Protein AF-A0A9D6M170-F1 (afdb_monomer_lite)

Sequence (195 aa):
MRVNVKFFAIFREFTGIKTEWKEIADGTSIEKLWNDYRAAHARLGNLRAAYAINQKLARAETVLREGDEIGFLPPVSGGAANKPQRTQRAQRKKSNAHESARIARIKKRVSVDSRNSRAKEALVTRQPLNLAALIKQVEFPGAGAIVTFSGVVRDHAHGKTVDHLEYEAYPEMAEATMREIIAEIKLRWSDARVV

pLDDT: mean 81.61, std 19.92, range [31.92, 98.62]

Structure (mmCIF, N/CA/C/O backbone):
data_AF-A0A9D6M170-F1
#
_entry.id   AF-A0A9D6M170-F1
#
loop_
_atom_site.group_PDB
_atom_site.id
_atom_site.type_symbol
_atom_site.label_atom_id
_atom_site.label_alt_id
_atom_site.label_comp_id
_atom_site.label_asym_id
_atom_site.label_entity_id
_atom_site.label_seq_id
_atom_site.pdbx_PDB_ins_code
_atom_site.Cartn_x
_atom_site.Cartn_y
_atom_site.Cartn_z
_atom_site.occupancy
_atom_site.B_iso_or_equiv
_atom_site.auth_seq_id
_atom_site.auth_comp_id
_atom_site.auth_asym_id
_atom_site.auth_atom_id
_atom_site.pdbx_PDB_model_num
ATOM 1 N N . MET A 1 1 ? -20.357 -5.741 13.131 1.00 97.12 1 MET A N 1
ATOM 2 C CA . MET A 1 1 ? -19.576 -6.583 12.202 1.00 97.12 1 MET A CA 1
ATOM 3 C C . MET A 1 1 ? -18.095 -6.595 12.565 1.00 97.12 1 MET A C 1
ATOM 5 O O . MET A 1 1 ? -17.621 -5.639 13.178 1.00 97.12 1 MET A O 1
ATOM 9 N N . ARG A 1 2 ? -17.351 -7.619 12.140 1.00 98.06 2 ARG A N 1
ATOM 10 C CA . ARG A 1 2 ? -15.912 -7.767 12.384 1.00 98.06 2 ARG A CA 1
ATOM 11 C C . ARG A 1 2 ? -15.099 -7.587 11.102 1.00 98.06 2 ARG A C 1
ATOM 13 O O . ARG A 1 2 ? -15.473 -8.081 10.045 1.00 98.06 2 ARG A O 1
ATOM 20 N N . VAL A 1 3 ? -13.963 -6.897 11.190 1.00 98.62 3 VAL A N 1
ATOM 21 C CA . VAL A 1 3 ? -13.041 -6.651 10.059 1.00 98.62 3 VAL A CA 1
ATOM 22 C C . VAL A 1 3 ? -11.595 -6.942 10.452 1.00 98.62 3 VAL A C 1
ATOM 24 O O . VAL A 1 3 ? -11.260 -6.869 11.633 1.00 98.62 3 VAL A O 1
ATOM 27 N N . ASN A 1 4 ? -10.728 -7.256 9.489 1.00 98.50 4 ASN A N 1
ATOM 28 C CA . ASN A 1 4 ? -9.301 -7.494 9.728 1.00 98.50 4 ASN A CA 1
ATOM 29 C C . ASN A 1 4 ? -8.481 -6.262 9.337 1.00 98.50 4 ASN A C 1
ATOM 31 O O . ASN A 1 4 ? -8.342 -5.964 8.156 1.00 98.50 4 ASN A O 1
ATOM 35 N N . VAL A 1 5 ? -7.924 -5.548 10.307 1.00 98.38 5 VAL A N 1
ATOM 36 C CA . VAL A 1 5 ? -7.180 -4.303 10.104 1.00 98.38 5 VAL A CA 1
ATOM 37 C C . VAL A 1 5 ? -5.683 -4.574 10.087 1.00 98.38 5 VAL A C 1
ATOM 39 O O . VAL A 1 5 ? -5.163 -5.210 10.997 1.00 98.38 5 VAL A O 1
ATOM 42 N N . LYS A 1 6 ? -4.980 -4.048 9.082 1.00 97.62 6 LYS A N 1
ATOM 43 C CA . LYS A 1 6 ? -3.525 -4.122 8.910 1.00 97.62 6 LYS A CA 1
ATOM 44 C C . LYS A 1 6 ? -2.912 -2.724 8.878 1.00 97.62 6 LYS A C 1
ATOM 46 O O . LYS A 1 6 ? -3.357 -1.861 8.113 1.00 97.62 6 LYS A O 1
ATOM 51 N N . PHE A 1 7 ? -1.856 -2.523 9.663 1.00 96.25 7 PHE A N 1
ATOM 52 C CA . PHE A 1 7 ? -1.055 -1.296 9.648 1.00 96.25 7 PHE A CA 1
ATOM 53 C C . PHE A 1 7 ? 0.344 -1.566 9.103 1.00 96.25 7 PHE A C 1
ATOM 55 O O . PHE A 1 7 ? 0.911 -2.640 9.302 1.00 96.25 7 PHE A O 1
ATOM 62 N N . PHE A 1 8 ? 0.905 -0.549 8.451 1.00 92.94 8 PHE A N 1
ATOM 63 C CA . PHE A 1 8 ? 2.191 -0.624 7.767 1.00 92.94 8 PHE A CA 1
ATOM 64 C C . PHE A 1 8 ? 3.110 0.529 8.187 1.00 92.94 8 PHE A C 1
ATOM 66 O O . PHE A 1 8 ? 2.641 1.633 8.489 1.00 92.94 8 PHE A O 1
ATOM 73 N N . ALA A 1 9 ? 4.418 0.273 8.171 1.00 90.31 9 ALA A N 1
ATOM 74 C CA . ALA A 1 9 ? 5.502 1.205 8.477 1.00 90.31 9 ALA A CA 1
ATOM 75 C C . ALA A 1 9 ? 5.209 2.055 9.730 1.00 90.31 9 ALA A C 1
ATOM 77 O O . ALA A 1 9 ? 4.869 1.510 10.782 1.00 90.31 9 ALA A O 1
ATOM 78 N N . ILE A 1 10 ? 5.276 3.386 9.614 1.00 89.81 10 ILE A N 1
ATOM 79 C CA . ILE A 1 10 ? 5.090 4.320 10.736 1.00 89.81 10 ILE A CA 1
ATOM 80 C C . ILE A 1 10 ? 3.759 4.106 11.480 1.00 89.81 10 ILE A C 1
ATOM 82 O O . ILE A 1 10 ? 3.684 4.311 12.688 1.00 89.81 10 ILE A O 1
ATOM 86 N N . PHE A 1 11 ? 2.698 3.650 10.802 1.00 94.25 11 PHE A N 1
ATOM 87 C CA . PHE A 1 11 ? 1.428 3.385 11.478 1.00 94.25 11 PHE A CA 1
ATOM 88 C C . PHE A 1 11 ? 1.522 2.177 12.397 1.00 94.25 11 PHE A C 1
ATOM 90 O O . PHE A 1 11 ? 1.038 2.256 13.518 1.00 94.25 11 PHE A O 1
ATOM 97 N N . ARG A 1 12 ? 2.205 1.109 11.974 1.00 94.56 12 ARG A N 1
ATOM 98 C CA . ARG A 1 12 ? 2.461 -0.069 12.811 1.00 94.56 12 ARG A CA 1
ATOM 99 C C . ARG A 1 12 ? 3.314 0.285 14.027 1.00 94.56 12 ARG A C 1
ATOM 101 O O . ARG A 1 12 ? 3.038 -0.187 15.121 1.00 94.56 12 ARG A O 1
ATOM 108 N N . GLU A 1 13 ? 4.321 1.141 13.862 1.00 91.62 13 GLU A N 1
ATOM 109 C CA . GLU A 1 13 ? 5.147 1.620 14.982 1.00 91.62 13 GLU A CA 1
ATOM 110 C C . GLU A 1 13 ? 4.356 2.469 15.984 1.00 91.62 13 GLU A C 1
ATOM 112 O O . GLU A 1 13 ? 4.639 2.461 17.186 1.00 91.62 13 GLU A O 1
ATOM 117 N N . PHE A 1 14 ? 3.390 3.246 15.494 1.00 94.88 14 PHE A N 1
ATOM 118 C CA . PHE A 1 14 ? 2.612 4.168 16.318 1.00 94.88 14 PHE A CA 1
ATOM 119 C C . PHE A 1 14 ? 1.440 3.483 17.016 1.00 94.88 14 PHE A C 1
ATOM 121 O O . PHE A 1 14 ? 1.103 3.875 18.133 1.00 94.88 14 PHE A O 1
ATOM 128 N N . THR A 1 15 ? 0.851 2.463 16.392 1.00 96.19 15 THR A N 1
ATOM 129 C CA . THR A 1 15 ? -0.231 1.660 16.975 1.00 96.19 15 THR A CA 1
ATOM 130 C C . THR A 1 15 ? 0.288 0.472 17.782 1.00 96.19 15 THR A C 1
ATOM 132 O O . THR A 1 15 ? -0.399 0.013 18.688 1.00 96.19 15 THR A O 1
ATOM 135 N N . GLY A 1 16 ? 1.484 -0.038 17.464 1.00 96.12 16 GLY A N 1
ATOM 136 C CA . GLY A 1 16 ? 1.999 -1.313 17.974 1.00 96.12 16 GLY A CA 1
ATOM 137 C C . GLY A 1 16 ? 1.316 -2.538 17.353 1.00 96.12 16 GLY A C 1
ATOM 138 O O . GLY A 1 16 ? 1.577 -3.667 17.764 1.00 96.12 16 GLY A O 1
ATOM 139 N N . ILE A 1 17 ? 0.436 -2.337 16.369 1.00 96.50 17 ILE A N 1
ATOM 140 C CA . ILE A 1 17 ? -0.439 -3.371 15.817 1.00 96.50 17 ILE A CA 1
ATOM 141 C C . ILE A 1 17 ? -0.017 -3.641 14.382 1.00 96.50 17 ILE A C 1
ATOM 143 O O . ILE A 1 17 ? -0.053 -2.750 13.541 1.00 96.50 17 ILE A O 1
ATOM 147 N N . LYS A 1 18 ? 0.355 -4.885 14.078 1.00 94.88 18 LYS A N 1
ATOM 148 C CA . LYS A 1 18 ? 0.584 -5.318 12.692 1.00 94.88 18 LYS A CA 1
ATOM 149 C C . LYS A 1 18 ? -0.727 -5.684 12.003 1.00 94.88 18 LYS A C 1
ATOM 151 O O . LYS A 1 18 ? -0.993 -5.242 10.890 1.00 94.88 18 LYS A O 1
ATOM 156 N N . THR A 1 19 ? -1.519 -6.519 12.667 1.00 97.06 19 THR A N 1
ATOM 157 C CA . THR A 1 19 ? -2.828 -6.973 12.202 1.00 97.06 19 THR A CA 1
ATOM 158 C C . THR A 1 19 ? -3.720 -7.209 13.414 1.00 97.06 19 THR A C 1
ATOM 160 O O . THR A 1 19 ? -3.228 -7.681 14.439 1.00 97.06 19 THR A O 1
ATOM 163 N N . GLU A 1 20 ? -5.009 -6.922 13.305 1.00 98.00 20 GLU A N 1
ATOM 164 C CA . GLU A 1 20 ? -5.992 -7.284 14.324 1.00 98.00 20 GLU A CA 1
ATOM 165 C C . GLU A 1 20 ? -7.377 -7.489 13.718 1.00 98.00 20 GLU A C 1
ATOM 167 O O . GLU A 1 20 ? -7.717 -6.899 12.698 1.00 98.00 20 GLU A O 1
ATOM 172 N N . TRP A 1 21 ? -8.206 -8.278 14.392 1.00 98.38 21 TRP A N 1
ATOM 173 C CA . TRP A 1 21 ? -9.624 -8.352 14.076 1.00 98.38 21 TRP A CA 1
ATOM 174 C C . TRP A 1 21 ? -10.418 -7.419 14.988 1.00 98.38 21 TRP A C 1
ATOM 176 O O . TRP A 1 21 ? -10.449 -7.634 16.202 1.00 98.38 21 TRP A O 1
ATOM 186 N N . LYS A 1 22 ? -11.093 -6.429 14.404 1.00 98.00 22 LYS A N 1
ATOM 187 C CA . LYS A 1 22 ? -11.792 -5.357 15.114 1.00 98.00 22 LYS A CA 1
ATOM 188 C C . LYS A 1 22 ? -13.304 -5.462 14.942 1.00 98.00 22 LYS A C 1
ATOM 190 O O . LYS A 1 22 ? -13.794 -5.551 13.820 1.00 98.00 22 LYS A O 1
ATOM 195 N N . GLU A 1 23 ? -14.029 -5.402 16.055 1.00 98.38 23 GLU A N 1
ATOM 196 C CA . GLU A 1 23 ? -15.482 -5.211 16.061 1.00 98.38 23 GLU A CA 1
ATOM 197 C C . GLU A 1 23 ? -15.823 -3.740 15.808 1.00 98.38 23 GLU A C 1
ATOM 199 O O . GLU A 1 23 ? -15.269 -2.842 16.452 1.00 98.38 23 GLU A O 1
ATOM 204 N N . ILE A 1 24 ? -16.740 -3.503 14.874 1.00 98.12 24 ILE A N 1
ATOM 205 C CA . ILE A 1 24 ? -17.217 -2.178 14.475 1.00 98.12 24 ILE A CA 1
ATOM 206 C C . ILE A 1 24 ? -18.736 -2.188 14.283 1.00 98.12 24 ILE A C 1
ATOM 208 O O . ILE A 1 24 ? -19.341 -3.218 13.973 1.00 98.12 24 ILE A O 1
ATOM 212 N N . ALA A 1 25 ? -19.361 -1.022 14.445 1.00 98.19 25 ALA A N 1
ATOM 213 C CA . ALA A 1 25 ? -20.784 -0.858 14.170 1.00 98.19 25 ALA A CA 1
ATOM 214 C C . ALA A 1 25 ? -21.076 -1.008 12.670 1.00 98.19 25 ALA A C 1
ATOM 216 O O . ALA A 1 25 ? -20.285 -0.571 11.825 1.00 98.19 25 ALA A O 1
ATOM 217 N N . ASP A 1 26 ? -22.228 -1.576 12.336 1.00 97.56 26 ASP A N 1
ATOM 218 C CA . ASP A 1 26 ? -22.668 -1.707 10.950 1.00 97.56 26 ASP A CA 1
ATOM 219 C C . ASP A 1 26 ? -22.843 -0.321 10.304 1.00 97.56 26 ASP A C 1
ATOM 221 O O . ASP A 1 26 ? -23.207 0.656 10.960 1.00 97.56 26 ASP A O 1
ATOM 225 N N . GLY A 1 27 ? -22.520 -0.210 9.014 1.00 97.31 27 GLY A N 1
ATOM 226 C CA . GLY A 1 27 ? -22.523 1.076 8.306 1.00 97.31 27 GLY A CA 1
ATOM 227 C C . GLY A 1 27 ? -21.286 1.954 8.548 1.00 97.31 27 GLY A C 1
ATOM 228 O O . GLY A 1 27 ? -21.184 3.028 7.956 1.00 97.31 27 GLY A O 1
ATOM 229 N N . THR A 1 28 ? -20.321 1.512 9.365 1.00 98.44 28 THR A N 1
ATOM 230 C CA . THR A 1 28 ? -19.050 2.227 9.574 1.00 98.44 28 THR A CA 1
ATOM 231 C C . THR A 1 28 ? -18.277 2.374 8.259 1.00 98.44 28 THR A C 1
ATOM 233 O O . THR A 1 28 ? -18.025 1.392 7.557 1.00 98.44 28 THR A O 1
ATOM 236 N N . SER A 1 29 ? -17.872 3.605 7.931 1.00 98.62 29 SER A N 1
ATOM 237 C CA . SER A 1 29 ? -16.956 3.874 6.819 1.00 98.62 29 SER A CA 1
ATOM 238 C C . SER A 1 29 ? -15.498 3.644 7.218 1.00 98.62 29 SER A C 1
ATOM 240 O O . SER A 1 29 ? -15.132 3.728 8.394 1.00 98.62 29 SER A O 1
ATOM 242 N N . ILE A 1 30 ? -14.636 3.407 6.229 1.00 98.44 30 ILE A N 1
ATOM 243 C CA . ILE A 1 30 ? -13.196 3.246 6.465 1.00 98.44 30 ILE A CA 1
ATOM 244 C C . ILE A 1 30 ? -12.540 4.500 7.063 1.00 98.44 30 ILE A C 1
ATOM 246 O O . ILE A 1 30 ? -11.649 4.381 7.904 1.00 98.44 30 ILE A O 1
ATOM 250 N N . GLU A 1 31 ? -12.995 5.702 6.694 1.00 98.25 31 GLU A N 1
ATOM 251 C CA . GLU A 1 31 ? -12.513 6.945 7.307 1.00 98.25 31 GLU A CA 1
ATOM 252 C C . GLU A 1 31 ? -12.919 7.044 8.775 1.00 98.25 31 GLU A C 1
ATOM 254 O O . GLU A 1 31 ? -12.095 7.424 9.608 1.00 98.25 31 GLU A O 1
ATOM 259 N N . LYS A 1 32 ? -14.157 6.662 9.115 1.00 98.25 32 LYS A N 1
ATOM 260 C CA . LYS A 1 32 ? -14.576 6.623 10.515 1.00 98.25 32 LYS A CA 1
ATOM 261 C C . LYS A 1 32 ? -13.690 5.657 11.305 1.00 98.25 32 LYS A C 1
ATOM 263 O O . LYS A 1 32 ? -13.177 6.049 12.347 1.00 98.25 32 LYS A O 1
ATOM 268 N N . LEU A 1 33 ? -13.447 4.451 10.786 1.00 98.31 33 LEU A N 1
ATOM 269 C CA . LEU A 1 33 ? -12.556 3.486 11.436 1.00 98.31 33 LEU A CA 1
ATOM 270 C C . LEU A 1 33 ? -11.145 4.062 11.643 1.00 98.31 33 LEU A C 1
ATOM 272 O O . LEU A 1 33 ? -10.584 3.950 12.729 1.00 98.31 33 LEU A O 1
ATOM 276 N N . TRP A 1 34 ? -10.580 4.737 10.637 1.00 98.06 34 TRP A N 1
ATOM 277 C CA . TRP A 1 34 ? -9.292 5.425 10.780 1.00 98.06 34 TRP A CA 1
ATOM 278 C C . TRP A 1 34 ? -9.319 6.501 11.872 1.00 98.06 34 TRP A C 1
ATOM 280 O O . TRP A 1 34 ? -8.376 6.620 12.652 1.00 98.06 34 TRP A O 1
ATOM 290 N N . ASN A 1 35 ? -10.397 7.283 11.952 1.00 97.62 35 ASN A N 1
ATOM 291 C CA . ASN A 1 35 ? -10.568 8.309 12.980 1.00 97.62 35 ASN A CA 1
ATOM 292 C C . ASN A 1 35 ? -10.650 7.709 14.383 1.00 97.62 35 ASN A C 1
ATOM 294 O O . ASN A 1 35 ? -10.034 8.257 15.296 1.00 97.62 35 ASN A O 1
ATOM 298 N N . ASP A 1 36 ? -11.331 6.572 14.533 1.00 97.44 36 ASP A N 1
ATOM 299 C CA . ASP A 1 36 ? -11.405 5.842 15.797 1.00 97.44 36 ASP A CA 1
ATOM 300 C C . ASP A 1 36 ? -9.990 5.40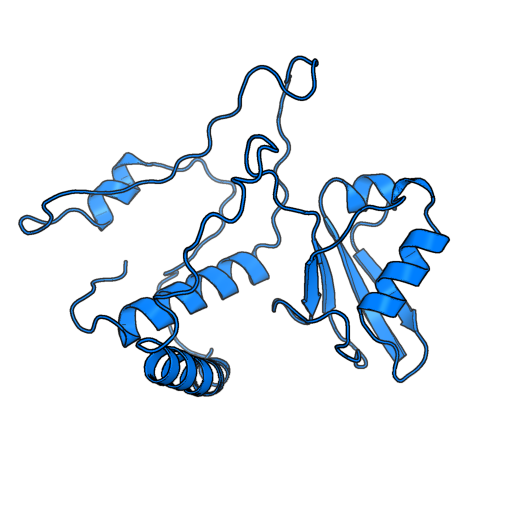7 16.249 1.00 97.44 36 ASP A C 1
ATOM 302 O O . ASP A 1 36 ? -9.617 5.615 17.405 1.00 97.44 36 ASP A O 1
ATOM 306 N N . TYR A 1 37 ? -9.141 4.916 15.332 1.00 97.94 37 TYR A N 1
ATOM 307 C CA . TYR A 1 37 ? -7.731 4.621 15.638 1.00 97.94 37 TYR A CA 1
ATOM 308 C C . TYR A 1 37 ? -6.909 5.867 15.966 1.00 97.94 37 TYR A C 1
ATOM 310 O O . TYR A 1 37 ? -6.121 5.851 16.909 1.00 97.94 37 TYR A O 1
ATOM 318 N N . ARG A 1 38 ? -7.079 6.970 15.230 1.00 96.75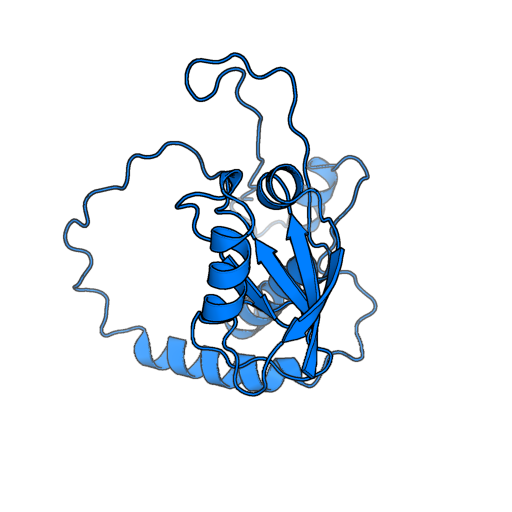 38 ARG A N 1
ATOM 319 C CA . ARG A 1 38 ? -6.371 8.223 15.542 1.00 96.75 38 ARG A CA 1
ATOM 320 C C . ARG A 1 38 ? -6.724 8.751 16.929 1.00 96.75 38 ARG A C 1
ATOM 322 O O . ARG A 1 38 ? -5.839 9.235 17.626 1.00 96.75 38 ARG A O 1
ATOM 329 N N . ALA A 1 39 ? -7.988 8.629 17.331 1.00 96.12 39 ALA A N 1
ATOM 330 C CA . ALA A 1 39 ? -8.436 9.006 18.666 1.00 96.12 39 ALA A CA 1
ATOM 331 C C . ALA A 1 39 ? -7.840 8.095 19.755 1.00 96.12 39 ALA A C 1
ATOM 333 O O . ALA A 1 39 ? -7.461 8.585 20.816 1.00 96.12 39 ALA A O 1
ATOM 334 N N . ALA A 1 40 ? -7.707 6.792 19.484 1.00 96.31 40 ALA A N 1
ATOM 335 C CA . ALA A 1 40 ? -7.129 5.827 20.421 1.00 96.31 40 ALA A CA 1
ATOM 336 C C . ALA A 1 40 ? -5.589 5.881 20.511 1.00 96.31 40 ALA A C 1
ATOM 338 O O . ALA A 1 40 ? -5.016 5.486 21.525 1.00 96.31 40 ALA A O 1
ATOM 339 N N . HIS A 1 41 ? -4.906 6.376 19.473 1.00 96.69 41 HIS A N 1
ATOM 340 C CA . HIS A 1 41 ? -3.444 6.389 19.387 1.00 96.69 41 HIS A CA 1
ATOM 341 C C . HIS A 1 41 ? -2.910 7.795 19.089 1.00 96.69 41 HIS A C 1
ATOM 343 O O . HIS A 1 41 ? -2.664 8.153 17.936 1.00 96.69 41 HIS A O 1
ATOM 349 N N . ALA A 1 42 ? -2.628 8.571 20.141 1.00 94.25 42 ALA A N 1
ATOM 350 C CA . ALA A 1 42 ? -2.164 9.961 20.033 1.00 94.25 42 ALA A CA 1
ATOM 351 C C . ALA A 1 42 ? -0.935 10.153 19.117 1.00 94.25 42 ALA A C 1
ATOM 353 O O . ALA A 1 42 ? -0.811 11.183 18.456 1.00 94.25 42 ALA A O 1
ATOM 354 N N . ARG A 1 43 ? -0.050 9.146 19.019 1.00 94.69 43 ARG A N 1
ATOM 355 C CA . ARG A 1 43 ? 1.134 9.169 18.137 1.00 94.69 43 ARG A CA 1
ATOM 356 C C . ARG A 1 43 ? 0.782 9.257 16.647 1.00 94.69 43 ARG A C 1
ATOM 358 O O . ARG A 1 43 ? 1.576 9.801 15.888 1.00 94.69 43 ARG A O 1
ATOM 365 N N . LEU A 1 44 ? -0.394 8.780 16.221 1.00 93.75 44 LEU A N 1
ATOM 366 C CA . LEU A 1 44 ? -0.862 8.939 14.836 1.00 93.75 44 LEU A CA 1
ATOM 367 C C . LEU A 1 44 ? -1.124 10.409 14.479 1.00 93.75 44 LEU A C 1
ATOM 369 O O . LEU A 1 44 ? -0.959 10.796 13.319 1.00 93.75 44 LEU A O 1
ATOM 373 N N . GLY A 1 45 ? -1.505 11.231 15.462 1.00 90.62 45 GLY A N 1
ATOM 374 C CA . GLY A 1 45 ? -1.745 12.662 15.298 1.00 90.62 45 GLY A CA 1
ATOM 375 C C . GLY A 1 45 ? -2.600 12.992 14.069 1.00 90.62 45 GLY A C 1
ATOM 376 O O . GLY A 1 45 ? -3.658 12.410 13.835 1.00 90.62 45 GLY A O 1
ATOM 377 N N . ASN A 1 46 ? -2.107 13.915 13.241 1.00 89.19 46 ASN A N 1
ATOM 378 C CA . ASN A 1 46 ? -2.795 14.377 12.030 1.00 89.19 46 ASN A CA 1
ATOM 379 C C . ASN A 1 46 ? -2.361 13.647 10.750 1.00 89.19 46 ASN A C 1
ATOM 381 O O . ASN A 1 46 ? -2.636 14.127 9.645 1.00 89.19 46 ASN A O 1
ATOM 385 N N . LEU A 1 47 ? -1.680 12.503 10.870 1.00 90.12 47 LEU A N 1
ATOM 386 C CA . LEU A 1 47 ? -1.267 11.737 9.701 1.00 90.12 47 LEU A CA 1
ATOM 387 C C . LEU A 1 47 ? -2.490 11.255 8.914 1.00 90.12 47 LEU A C 1
ATOM 389 O O . LEU A 1 47 ? -3.516 10.839 9.463 1.00 90.12 47 LEU A O 1
ATOM 393 N N . ARG A 1 48 ? -2.373 11.341 7.589 1.00 91.75 48 ARG A N 1
ATOM 394 C CA . ARG A 1 48 ? -3.379 10.846 6.650 1.00 91.75 48 ARG A CA 1
ATOM 395 C C . ARG A 1 48 ? -2.970 9.463 6.178 1.00 91.75 48 ARG A C 1
ATOM 397 O O . ARG A 1 48 ? -1.804 9.268 5.860 1.00 91.75 48 ARG A O 1
ATOM 404 N N . ALA A 1 49 ? -3.929 8.554 6.084 1.00 93.75 49 ALA A N 1
ATOM 405 C CA . ALA A 1 49 ? -3.734 7.250 5.471 1.00 93.75 49 ALA A CA 1
ATOM 406 C C . ALA A 1 49 ? -4.319 7.238 4.055 1.00 93.75 49 ALA A C 1
ATOM 408 O O . ALA A 1 49 ? -5.332 7.887 3.786 1.00 93.75 49 ALA A O 1
ATOM 409 N N . ALA A 1 50 ? -3.698 6.478 3.159 1.00 94.44 50 ALA A N 1
ATOM 410 C CA . ALA A 1 50 ? -4.425 5.884 2.050 1.00 94.44 50 ALA A CA 1
ATOM 411 C C . ALA A 1 50 ? -5.147 4.626 2.556 1.00 94.44 50 ALA A C 1
ATOM 413 O O . ALA A 1 50 ? -4.648 3.914 3.431 1.00 94.44 50 ALA A O 1
ATOM 414 N N . TYR A 1 51 ? -6.329 4.371 2.001 1.00 96.19 51 TYR A N 1
ATOM 415 C CA . TYR A 1 51 ? -7.219 3.302 2.434 1.00 96.19 51 TYR A CA 1
ATOM 416 C C . TYR A 1 51 ? -7.220 2.166 1.423 1.00 96.19 51 TYR A C 1
ATOM 418 O O . TYR A 1 51 ? -7.403 2.410 0.230 1.00 96.19 51 TYR A O 1
ATOM 426 N N . ALA A 1 52 ? -7.060 0.934 1.895 1.00 96.00 52 ALA A N 1
ATOM 427 C CA . ALA A 1 52 ? -7.247 -0.266 1.098 1.00 96.00 52 ALA A CA 1
ATOM 428 C C . ALA A 1 52 ? -8.313 -1.168 1.729 1.00 96.00 52 ALA A C 1
ATOM 430 O O . ALA A 1 52 ? -8.316 -1.355 2.942 1.00 96.00 52 ALA A O 1
ATOM 431 N N . ILE A 1 53 ? -9.196 -1.727 0.903 1.00 97.44 53 ILE A N 1
ATOM 432 C CA . ILE A 1 53 ? -10.164 -2.762 1.279 1.00 97.44 53 ILE A CA 1
ATOM 433 C C . ILE A 1 53 ? -9.966 -3.930 0.321 1.00 97.44 53 ILE A C 1
ATOM 435 O O . ILE A 1 53 ? -10.014 -3.737 -0.897 1.00 97.44 53 ILE A O 1
ATOM 439 N N . ASN A 1 54 ? -9.730 -5.128 0.854 1.00 95.94 54 ASN A N 1
ATOM 440 C CA . ASN A 1 54 ? -9.516 -6.356 0.088 1.00 95.94 54 ASN A CA 1
ATOM 441 C C . ASN A 1 54 ? -8.499 -6.148 -1.050 1.00 95.94 54 ASN A C 1
ATOM 443 O O . ASN A 1 54 ? -8.783 -6.411 -2.220 1.00 95.94 54 ASN A O 1
ATOM 447 N N . GLN A 1 55 ? -7.325 -5.610 -0.691 1.00 91.81 55 GLN A N 1
ATOM 448 C CA . GLN A 1 55 ? -6.195 -5.347 -1.597 1.00 91.81 55 GLN A CA 1
ATOM 449 C C . GLN A 1 55 ? -6.477 -4.313 -2.705 1.00 91.81 55 GLN A C 1
ATOM 451 O O . GLN A 1 55 ? -5.744 -4.244 -3.691 1.00 91.81 55 GLN A O 1
ATOM 456 N N . LYS A 1 56 ? -7.517 -3.481 -2.561 1.00 91.25 56 LYS A N 1
ATOM 457 C CA . LYS A 1 56 ? -7.854 -2.410 -3.511 1.00 91.25 56 LYS A CA 1
ATOM 458 C C . LYS A 1 56 ? -7.966 -1.067 -2.817 1.00 91.25 56 LYS A C 1
ATOM 460 O O . LYS A 1 56 ? -8.549 -0.975 -1.743 1.00 91.25 56 LYS A O 1
ATOM 465 N N . LEU A 1 57 ? -7.461 -0.012 -3.460 1.00 90.50 57 LEU A N 1
ATOM 466 C CA . LEU A 1 57 ? -7.629 1.349 -2.952 1.00 90.50 57 LEU A CA 1
ATOM 467 C C . LEU A 1 57 ? -9.115 1.704 -2.831 1.00 90.50 57 LEU A C 1
ATOM 469 O O . LEU A 1 57 ? -9.896 1.517 -3.767 1.00 90.50 57 LEU A O 1
ATOM 473 N N . ALA A 1 58 ? -9.478 2.255 -1.680 1.00 94.81 58 ALA A N 1
ATOM 474 C CA . ALA A 1 58 ? -10.831 2.634 -1.318 1.00 94.81 58 ALA A CA 1
ATOM 475 C C . ALA A 1 58 ? -10.930 4.144 -1.078 1.00 94.81 58 ALA A C 1
ATOM 477 O O . ALA A 1 58 ? -9.949 4.823 -0.766 1.00 94.81 58 ALA A O 1
ATOM 478 N N . ARG A 1 59 ? -12.142 4.679 -1.231 1.00 96.56 59 ARG A N 1
ATOM 479 C CA . ARG A 1 59 ? -12.445 6.066 -0.857 1.00 96.56 59 ARG A CA 1
ATOM 480 C C . ARG A 1 59 ? -12.788 6.145 0.625 1.00 96.56 59 ARG A C 1
ATOM 482 O O . ARG A 1 59 ? -13.266 5.160 1.186 1.00 96.56 59 ARG A O 1
ATOM 489 N N . ALA A 1 60 ? -12.586 7.315 1.220 1.00 96.44 60 ALA A N 1
ATOM 490 C CA . ALA A 1 60 ? -12.852 7.595 2.630 1.00 96.44 60 ALA A CA 1
ATOM 491 C C . ALA A 1 60 ? -14.278 7.196 3.061 1.00 96.44 60 ALA A C 1
ATOM 493 O O . ALA A 1 60 ? -14.483 6.625 4.131 1.00 96.44 60 ALA A O 1
ATOM 494 N N . GLU A 1 61 ? -15.251 7.401 2.175 1.00 97.62 61 GLU A N 1
ATOM 495 C CA . GLU A 1 61 ? -16.676 7.185 2.431 1.00 97.62 61 GLU A CA 1
ATOM 496 C C . GLU A 1 61 ? -17.112 5.727 2.223 1.00 97.62 61 GLU A C 1
ATOM 498 O O . GLU A 1 61 ? -18.290 5.403 2.362 1.00 97.62 61 GLU A O 1
ATOM 503 N N . THR A 1 62 ? -16.190 4.831 1.854 1.00 98.25 62 THR A N 1
ATOM 504 C CA . THR A 1 62 ? -16.532 3.431 1.578 1.00 98.25 62 THR A CA 1
ATOM 505 C C . THR A 1 62 ? -16.979 2.745 2.866 1.00 98.25 62 THR A C 1
ATOM 507 O O . THR A 1 62 ? -16.212 2.672 3.826 1.00 98.25 62 THR A O 1
ATOM 510 N N . VAL A 1 63 ? -18.218 2.248 2.870 1.00 98.31 63 VAL A N 1
ATOM 511 C CA . VAL A 1 63 ? -18.802 1.479 3.977 1.00 98.31 63 VAL A CA 1
ATOM 512 C C . VAL A 1 63 ? -18.197 0.081 4.004 1.00 98.31 63 VAL A C 1
ATOM 514 O O . VAL A 1 63 ? -18.147 -0.594 2.973 1.00 98.31 63 VAL A O 1
ATOM 517 N N . LEU A 1 64 ? -17.740 -0.325 5.186 1.00 98.50 64 LEU A N 1
ATOM 518 C CA . LEU A 1 64 ? -17.121 -1.623 5.424 1.00 98.50 64 LEU A CA 1
ATOM 519 C C . LEU A 1 64 ? -18.167 -2.738 5.497 1.00 98.50 64 LEU A C 1
ATOM 521 O O . LEU A 1 64 ? -19.347 -2.493 5.759 1.00 98.50 64 LEU A O 1
ATOM 525 N N . ARG A 1 65 ? -17.727 -3.970 5.253 1.00 98.31 65 ARG A N 1
ATOM 526 C CA . ARG A 1 65 ? -18.533 -5.188 5.354 1.00 98.31 65 ARG A CA 1
ATOM 527 C C . ARG A 1 65 ? -17.877 -6.189 6.295 1.00 98.31 65 ARG A C 1
ATOM 529 O O . ARG A 1 65 ? -16.667 -6.159 6.504 1.00 98.31 65 ARG A O 1
ATOM 536 N N . GLU A 1 66 ? -18.691 -7.096 6.827 1.00 98.19 66 GLU A N 1
ATOM 537 C CA . GLU A 1 66 ? -18.220 -8.241 7.609 1.00 98.19 66 GLU A CA 1
ATOM 538 C C . GLU A 1 66 ? -17.110 -8.990 6.860 1.00 98.19 66 GLU A C 1
ATOM 540 O O . GLU A 1 66 ? -17.253 -9.324 5.682 1.00 98.19 66 GLU A O 1
ATOM 545 N N . GLY A 1 67 ? -16.006 -9.246 7.556 1.00 98.25 67 GLY A N 1
ATOM 546 C CA . GLY A 1 67 ? -14.860 -9.972 7.028 1.00 98.25 67 GLY A CA 1
ATOM 547 C C . GLY A 1 67 ? -13.906 -9.160 6.149 1.00 98.25 67 GLY A C 1
ATOM 548 O O . GLY A 1 67 ? -12.903 -9.728 5.718 1.00 98.25 67 GLY A O 1
ATOM 549 N N . ASP A 1 68 ? -14.165 -7.873 5.883 1.00 98.50 68 ASP A N 1
ATOM 550 C CA . ASP A 1 68 ? -13.275 -7.065 5.040 1.00 98.50 68 ASP A CA 1
ATOM 551 C C . ASP A 1 68 ? -11.847 -7.004 5.609 1.00 98.50 68 ASP A C 1
ATOM 553 O O . ASP A 1 68 ? -11.627 -6.781 6.803 1.00 98.50 68 ASP A O 1
ATOM 557 N N . GLU A 1 69 ? -10.860 -7.146 4.722 1.00 98.44 69 GLU A N 1
ATOM 558 C CA . GLU A 1 69 ? -9.456 -6.877 5.018 1.00 98.44 69 GLU A CA 1
ATOM 559 C C . GLU A 1 69 ? -9.141 -5.407 4.735 1.00 98.44 69 GLU A C 1
ATOM 561 O O . GLU A 1 69 ? -9.239 -4.941 3.599 1.00 98.44 69 GLU A O 1
ATOM 566 N N . ILE A 1 70 ? -8.737 -4.678 5.768 1.00 98.19 70 ILE A N 1
ATOM 567 C CA . ILE A 1 70 ? -8.479 -3.243 5.748 1.00 98.19 70 ILE A CA 1
ATOM 568 C C . ILE A 1 70 ? -6.979 -2.994 5.824 1.00 98.19 70 ILE A C 1
ATOM 570 O O . ILE A 1 70 ? -6.310 -3.468 6.737 1.00 98.19 70 ILE A O 1
ATOM 574 N N . GLY A 1 71 ? -6.446 -2.203 4.898 1.00 97.06 71 GLY A N 1
ATOM 575 C CA . GLY A 1 71 ? -5.072 -1.716 4.939 1.00 97.06 71 GLY A CA 1
ATOM 576 C C . GLY A 1 71 ? -5.029 -0.208 5.152 1.00 97.06 71 GLY A C 1
ATOM 577 O O . GLY A 1 71 ? -5.538 0.548 4.322 1.00 97.06 71 GLY A O 1
ATOM 578 N N . PHE A 1 72 ? -4.373 0.233 6.225 1.00 96.81 72 PHE A N 1
ATOM 579 C CA . PHE A 1 72 ? -4.013 1.637 6.412 1.00 96.81 72 PHE A CA 1
ATOM 580 C C . PHE A 1 72 ? -2.575 1.859 5.962 1.00 96.81 72 PHE A C 1
ATOM 582 O O . PHE A 1 72 ? -1.625 1.435 6.620 1.00 96.81 72 PHE A O 1
ATOM 589 N N . LEU A 1 73 ? -2.423 2.528 4.822 1.00 92.31 73 LEU A N 1
ATOM 590 C CA . LEU A 1 73 ? -1.129 2.771 4.199 1.00 92.31 73 LEU A CA 1
ATOM 591 C C . LEU A 1 73 ? -0.678 4.204 4.501 1.00 92.31 73 LEU A C 1
ATOM 593 O O . L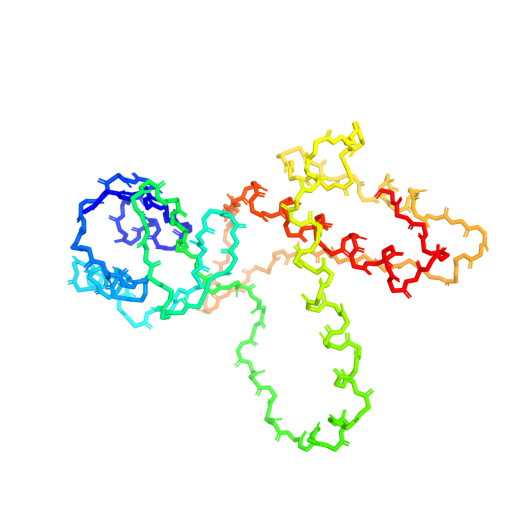EU A 1 73 ? -1.439 5.142 4.233 1.00 92.31 73 LEU A O 1
ATOM 597 N N . PRO A 1 74 ? 0.533 4.415 5.039 1.00 90.19 74 PRO A N 1
ATOM 598 C CA . PRO A 1 74 ? 1.063 5.759 5.199 1.00 90.19 74 PRO A CA 1
ATOM 599 C C . PRO A 1 74 ? 1.292 6.426 3.838 1.00 90.19 74 PRO A C 1
ATOM 601 O O . PRO A 1 74 ? 1.357 5.748 2.806 1.00 90.19 74 PRO A O 1
ATOM 604 N N . PRO A 1 75 ? 1.410 7.764 3.800 1.00 80.44 75 PRO A N 1
ATOM 605 C CA . PRO A 1 75 ? 1.783 8.451 2.576 1.00 80.44 75 PRO A CA 1
ATOM 606 C C . PRO A 1 75 ? 3.134 7.915 2.095 1.00 80.44 75 PRO A C 1
ATOM 608 O O . PRO A 1 75 ? 4.071 7.777 2.882 1.00 80.44 75 PRO A O 1
ATOM 611 N N . VAL A 1 76 ? 3.228 7.608 0.801 1.00 69.38 76 VAL A N 1
ATOM 612 C CA . VAL A 1 76 ? 4.473 7.112 0.207 1.00 69.38 76 VAL A CA 1
ATOM 613 C C . VAL A 1 76 ? 5.587 8.147 0.378 1.00 69.38 76 VAL A C 1
ATOM 615 O O . VAL A 1 76 ? 5.382 9.342 0.152 1.00 69.38 76 VAL A O 1
ATOM 618 N N . SER A 1 77 ? 6.773 7.685 0.764 1.00 57.00 77 SER A N 1
ATOM 619 C CA . SER A 1 77 ? 7.997 8.473 0.930 1.00 57.00 77 SER A CA 1
ATOM 620 C C . SER A 1 77 ? 8.597 8.873 -0.431 1.00 57.00 77 SER A C 1
ATOM 622 O O . SER A 1 77 ? 9.707 8.500 -0.792 1.00 57.00 77 SER A O 1
ATOM 624 N N . GLY A 1 78 ? 7.841 9.635 -1.226 1.00 47.97 78 GLY A N 1
ATOM 625 C CA . GLY A 1 78 ? 8.336 10.298 -2.435 1.00 47.97 78 GLY A CA 1
ATOM 626 C C . GLY A 1 78 ? 9.085 11.585 -2.076 1.00 47.97 78 GLY A C 1
ATOM 627 O O . GLY A 1 78 ? 8.570 12.408 -1.323 1.00 47.97 78 GLY A O 1
ATOM 628 N N . GLY A 1 79 ? 10.310 11.740 -2.586 1.00 41.62 79 GLY A N 1
ATOM 629 C CA . GLY A 1 79 ? 11.259 12.787 -2.194 1.00 41.62 79 GLY A CA 1
ATOM 630 C C . GLY A 1 79 ? 10.747 14.237 -2.249 1.00 41.62 79 GLY A C 1
ATOM 631 O O . GLY A 1 79 ? 9.974 14.604 -3.124 1.00 41.62 79 GLY A O 1
ATOM 632 N N . ALA A 1 80 ? 11.264 15.032 -1.302 1.00 41.19 80 ALA A N 1
ATOM 633 C CA . ALA A 1 80 ? 11.168 16.486 -1.107 1.00 41.19 80 ALA A CA 1
ATOM 634 C C . ALA A 1 80 ? 9.782 17.143 -1.287 1.00 41.19 80 ALA A C 1
ATOM 636 O O . ALA A 1 80 ? 9.255 17.306 -2.384 1.00 41.19 80 ALA A O 1
ATOM 637 N N . ALA A 1 81 ? 9.258 17.656 -0.172 1.00 40.03 81 ALA A N 1
ATOM 638 C CA . ALA A 1 81 ? 8.052 18.467 -0.077 1.00 40.03 81 ALA A CA 1
ATOM 639 C C . ALA A 1 81 ? 8.218 19.869 -0.698 1.00 40.03 81 ALA A C 1
ATOM 641 O O . ALA A 1 81 ? 8.124 20.874 -0.003 1.00 40.03 81 ALA A O 1
ATOM 642 N N . ASN A 1 82 ? 8.405 19.949 -2.013 1.00 34.91 82 ASN A N 1
ATOM 643 C CA . ASN A 1 82 ? 8.067 21.151 -2.766 1.00 34.91 82 ASN A CA 1
ATOM 644 C C . ASN A 1 82 ? 6.944 20.791 -3.730 1.00 34.91 82 ASN A C 1
ATOM 646 O O . ASN A 1 82 ? 7.168 20.257 -4.812 1.00 34.91 82 ASN A O 1
ATOM 650 N N . LYS A 1 83 ? 5.700 21.046 -3.306 1.00 31.92 83 LYS A N 1
ATOM 651 C CA . LYS A 1 83 ? 4.551 20.992 -4.212 1.00 31.92 83 LYS A CA 1
ATOM 652 C C . LYS A 1 83 ? 4.801 22.044 -5.297 1.00 31.92 83 LYS A C 1
ATOM 654 O O . LYS A 1 83 ? 4.838 23.224 -4.946 1.00 31.92 83 LYS A O 1
ATOM 659 N N . PRO A 1 84 ? 4.938 21.682 -6.585 1.00 32.72 84 PRO A N 1
ATOM 660 C CA . PRO A 1 84 ? 4.895 22.685 -7.633 1.00 32.72 84 PRO A CA 1
ATOM 661 C C . PRO A 1 84 ? 3.555 23.413 -7.501 1.00 32.72 84 PRO A C 1
ATOM 663 O O . PRO A 1 84 ? 2.501 22.770 -7.415 1.00 32.72 84 PRO A O 1
ATOM 666 N N . GLN A 1 85 ? 3.591 24.746 -7.430 1.00 33.88 85 GLN A N 1
ATOM 667 C CA . GLN A 1 85 ? 2.388 25.565 -7.543 1.00 33.88 85 GLN A CA 1
ATOM 668 C C . GLN A 1 85 ? 1.609 25.088 -8.772 1.00 33.88 85 GLN A C 1
ATOM 670 O O . GLN A 1 85 ? 2.192 24.856 -9.830 1.00 33.88 85 GLN A O 1
ATOM 675 N N . ARG A 1 86 ? 0.290 24.903 -8.622 1.00 39.34 86 ARG A N 1
ATOM 676 C CA . ARG A 1 86 ? -0.628 24.603 -9.730 1.00 39.34 86 ARG A CA 1
ATOM 677 C C . ARG A 1 86 ? -0.619 25.780 -10.708 1.00 39.34 86 ARG A C 1
ATOM 679 O O . ARG A 1 86 ? -1.533 26.595 -10.703 1.00 39.34 86 ARG A O 1
ATOM 686 N N . THR A 1 87 ? 0.385 25.860 -11.569 1.00 39.66 87 THR A N 1
ATOM 687 C CA . THR A 1 87 ? 0.369 26.729 -12.737 1.00 39.66 87 THR A CA 1
ATOM 688 C C . THR A 1 87 ? -0.408 26.013 -13.840 1.00 39.66 87 THR A C 1
ATOM 690 O O . THR A 1 87 ? -0.080 24.916 -14.288 1.00 39.66 87 THR A O 1
ATOM 693 N N . GLN A 1 88 ? -1.563 26.600 -14.152 1.00 45.62 88 GLN A N 1
ATOM 694 C CA . GLN A 1 88 ? -2.319 26.526 -15.405 1.00 45.62 88 GLN A CA 1
ATOM 695 C C . GLN A 1 88 ? -2.075 25.294 -16.308 1.00 45.62 88 GLN A C 1
ATOM 697 O O . GLN A 1 88 ? -1.622 25.402 -17.438 1.00 45.62 88 GLN A O 1
ATOM 702 N N . ARG A 1 89 ? -2.471 24.096 -15.859 1.00 37.22 89 ARG A N 1
ATOM 703 C CA . ARG A 1 89 ? -2.657 22.914 -16.735 1.00 37.22 89 ARG A CA 1
ATOM 704 C C . ARG A 1 89 ? -4.130 22.513 -16.876 1.00 37.22 89 ARG A C 1
ATOM 706 O O . ARG A 1 89 ? -4.457 21.370 -17.181 1.00 37.22 89 ARG A O 1
ATOM 713 N N . ALA A 1 90 ? -5.037 23.463 -16.640 1.00 41.62 90 ALA A N 1
ATOM 714 C CA . ALA A 1 90 ? -6.486 23.260 -16.685 1.00 41.62 90 ALA A CA 1
ATOM 715 C C . ALA A 1 90 ? -7.069 23.164 -18.112 1.00 41.62 90 ALA A C 1
ATOM 717 O O . ALA A 1 90 ? -8.226 22.783 -18.261 1.00 41.62 90 ALA A O 1
ATOM 718 N N . GLN A 1 91 ? -6.290 23.437 -19.166 1.00 44.22 91 GLN A N 1
ATOM 719 C CA . GLN A 1 91 ? -6.803 23.491 -20.545 1.00 44.22 91 GLN A CA 1
ATOM 720 C C . GLN A 1 91 ? -6.691 22.181 -21.352 1.00 44.22 91 GLN A C 1
ATOM 722 O O . GLN A 1 91 ? -7.293 22.079 -22.414 1.00 44.22 91 GLN A O 1
ATOM 727 N N . ARG A 1 92 ? -6.048 21.119 -20.841 1.00 43.25 92 ARG A N 1
ATOM 728 C CA . ARG A 1 92 ? -6.011 19.788 -21.501 1.00 43.25 92 ARG A CA 1
ATOM 729 C C . ARG A 1 92 ? -7.122 18.820 -21.042 1.00 43.25 92 ARG A C 1
ATOM 731 O O . ARG A 1 92 ? -6.972 17.609 -21.140 1.00 43.25 92 ARG A O 1
ATOM 738 N N . LYS A 1 93 ? -8.238 19.318 -20.493 1.00 40.75 93 LYS A N 1
ATOM 739 C CA . LYS A 1 93 ? -9.288 18.466 -19.889 1.00 40.75 93 LYS A CA 1
ATOM 740 C C . LYS A 1 93 ? -10.373 17.953 -20.847 1.00 40.75 93 LYS A C 1
ATOM 742 O O . LYS A 1 93 ? -11.130 17.077 -20.444 1.00 40.75 93 LYS A O 1
ATOM 747 N N . LYS A 1 94 ? -10.466 18.442 -22.090 1.00 42.50 94 LYS A N 1
ATOM 748 C CA . LYS A 1 94 ? -11.571 18.064 -22.996 1.00 42.50 94 LYS A CA 1
ATOM 749 C C . LYS A 1 94 ? -11.315 16.830 -23.881 1.00 42.50 94 LYS A C 1
ATOM 751 O O . LYS A 1 94 ? -12.288 16.260 -24.353 1.00 42.50 94 LYS A O 1
ATOM 756 N N . SER A 1 95 ? -10.076 16.348 -24.051 1.00 44.66 95 SER A N 1
ATOM 757 C CA . SER A 1 95 ? -9.787 15.226 -24.975 1.00 44.66 95 SER A CA 1
ATOM 758 C C . SER A 1 95 ? -9.726 13.822 -24.344 1.00 44.66 95 SER A C 1
ATOM 760 O O . SER A 1 95 ? -9.744 12.846 -25.080 1.00 44.66 95 SER A O 1
ATOM 762 N N . ASN A 1 96 ? -9.702 13.679 -23.010 1.00 51.47 96 ASN A N 1
ATOM 763 C CA . ASN A 1 96 ? -9.480 12.378 -22.335 1.00 51.47 96 ASN A CA 1
ATOM 764 C C . ASN A 1 96 ? -10.708 11.786 -21.618 1.00 51.47 96 ASN A C 1
ATOM 766 O O . ASN A 1 96 ? -10.592 10.767 -20.932 1.00 51.47 96 ASN A O 1
ATOM 770 N N . ALA A 1 97 ? -11.888 12.399 -21.742 1.00 52.59 97 ALA A N 1
ATOM 771 C CA . ALA A 1 97 ? -13.093 11.931 -21.050 1.00 52.59 97 ALA A CA 1
ATOM 772 C C . ALA A 1 97 ? -13.581 10.567 -21.581 1.00 52.59 97 ALA A C 1
ATOM 774 O O . ALA A 1 97 ? -13.918 9.683 -20.792 1.00 52.59 97 ALA A O 1
ATOM 775 N N . HIS A 1 98 ? -13.534 10.364 -22.902 1.00 54.38 98 HIS A N 1
ATOM 776 C CA . HIS A 1 98 ? -13.919 9.100 -23.540 1.00 54.38 98 HIS A CA 1
ATOM 777 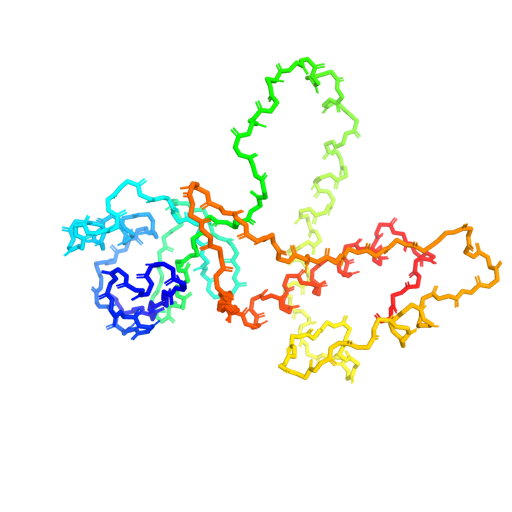C C . HIS A 1 98 ? -12.965 7.950 -23.193 1.00 54.38 98 HIS A C 1
ATOM 779 O O . HIS A 1 98 ? -13.411 6.832 -22.931 1.00 54.38 98 HIS A O 1
ATOM 785 N N . GLU A 1 99 ? -11.663 8.224 -23.111 1.00 54.28 99 GLU A N 1
ATOM 786 C CA . GLU A 1 99 ? -10.661 7.217 -22.763 1.00 54.28 99 GLU A CA 1
ATOM 787 C C . GLU A 1 99 ? -10.738 6.831 -21.281 1.00 54.28 99 GLU A C 1
ATOM 789 O O . GLU A 1 99 ? -10.759 5.649 -20.941 1.00 54.28 99 GLU A O 1
ATOM 794 N N . SER A 1 100 ? -10.925 7.818 -20.401 1.00 54.19 100 SER A N 1
ATOM 795 C CA . SER A 1 100 ? -11.108 7.595 -18.960 1.00 54.19 100 SER A CA 1
ATOM 796 C C . SER A 1 100 ? -12.371 6.773 -18.659 1.00 54.19 100 SER A C 1
ATOM 798 O O . SER A 1 100 ? -12.349 5.887 -17.804 1.00 54.19 100 SER A O 1
ATOM 800 N N . ALA A 1 101 ? -13.462 7.012 -19.399 1.00 57.78 101 ALA A N 1
ATOM 801 C CA . ALA A 1 101 ? -14.698 6.235 -19.300 1.00 57.78 101 ALA A CA 1
ATOM 802 C C . ALA A 1 101 ? -14.540 4.800 -19.838 1.00 57.78 101 ALA A C 1
ATOM 804 O O . ALA A 1 101 ? -15.066 3.858 -19.239 1.00 57.78 101 ALA A O 1
ATOM 805 N N . ARG A 1 102 ? -13.783 4.608 -20.929 1.00 61.16 102 ARG A N 1
ATOM 806 C CA . ARG A 1 102 ? -13.470 3.284 -21.496 1.00 61.16 102 ARG A CA 1
ATOM 807 C C . ARG A 1 102 ? -12.632 2.447 -20.524 1.00 61.16 102 ARG A C 1
ATOM 809 O O . ARG A 1 102 ? -12.991 1.303 -20.256 1.00 61.16 102 ARG A O 1
ATOM 816 N N . ILE A 1 103 ? -11.600 3.036 -19.919 1.00 54.78 103 ILE A N 1
ATOM 817 C CA . ILE A 1 103 ? -10.743 2.380 -18.916 1.00 54.78 103 ILE A CA 1
ATOM 818 C C . ILE A 1 103 ? -11.541 2.020 -17.658 1.00 54.78 103 ILE A C 1
ATOM 820 O O . ILE A 1 103 ? -11.440 0.897 -17.165 1.00 54.78 103 ILE A O 1
ATOM 824 N N . ALA A 1 104 ? -12.406 2.917 -17.171 1.00 58.81 104 ALA A N 1
ATOM 825 C CA . ALA A 1 104 ? -13.270 2.638 -16.022 1.00 58.81 104 ALA A CA 1
ATOM 826 C C . ALA A 1 104 ? -14.236 1.462 -16.274 1.00 58.81 104 ALA A C 1
ATOM 828 O O . ALA A 1 104 ? -14.472 0.644 -15.383 1.00 58.81 104 ALA A O 1
ATOM 829 N N . ARG A 1 105 ? -14.768 1.337 -17.499 1.00 57.91 105 ARG A N 1
ATOM 830 C CA . ARG A 1 105 ? -15.667 0.237 -17.895 1.00 57.91 105 ARG A CA 1
ATOM 831 C C . ARG A 1 105 ? -14.944 -1.112 -17.969 1.00 57.91 105 ARG A C 1
ATOM 833 O O . ARG A 1 105 ? -15.563 -2.147 -17.737 1.00 57.91 105 ARG A O 1
ATOM 840 N N . ILE A 1 106 ? -13.642 -1.093 -18.245 1.00 54.03 106 ILE A N 1
ATOM 841 C CA . ILE A 1 106 ? -12.806 -2.286 -18.418 1.00 54.03 106 ILE A CA 1
ATOM 842 C C . ILE A 1 106 ? -12.205 -2.756 -17.090 1.00 54.03 106 ILE A C 1
ATOM 844 O O . ILE A 1 106 ? -12.211 -3.959 -16.833 1.00 54.03 106 ILE A O 1
ATOM 848 N N . LYS A 1 107 ? -11.851 -1.838 -16.175 1.00 53.97 107 LYS A N 1
ATOM 849 C CA . LYS A 1 107 ? -11.521 -2.177 -14.774 1.00 53.97 107 LYS A CA 1
ATOM 850 C C . LYS A 1 107 ? -12.623 -3.000 -14.090 1.00 53.97 107 LYS A C 1
ATOM 852 O O . LYS A 1 107 ? -12.330 -3.859 -13.267 1.00 53.97 107 LYS A O 1
ATOM 857 N N . LYS A 1 108 ? -13.886 -2.791 -14.483 1.00 55.50 108 LYS A N 1
ATOM 858 C CA . LYS A 1 108 ? -15.047 -3.578 -14.028 1.00 55.50 108 LYS A CA 1
ATOM 859 C C . LYS A 1 108 ? -15.131 -5.000 -14.611 1.00 55.50 108 LYS A C 1
ATOM 861 O O . LYS A 1 108 ? -15.786 -5.839 -14.008 1.00 55.50 108 LYS A O 1
ATOM 866 N N . ARG A 1 109 ? -14.529 -5.269 -15.779 1.00 49.62 109 ARG A N 1
ATOM 867 C CA . ARG A 1 109 ? -14.545 -6.591 -16.444 1.00 49.62 109 ARG A CA 1
ATOM 868 C C . ARG A 1 109 ? -13.347 -7.458 -16.058 1.00 49.62 109 ARG A C 1
ATOM 870 O O . ARG A 1 109 ? -13.517 -8.651 -15.850 1.00 49.62 109 ARG A O 1
ATOM 877 N N . VAL A 1 110 ? -12.165 -6.860 -15.896 1.00 48.41 110 VAL A N 1
ATOM 878 C CA . VAL A 1 110 ? -10.931 -7.584 -15.528 1.00 48.41 110 VAL A CA 1
ATOM 879 C C . VAL A 1 110 ? -10.988 -8.128 -14.092 1.00 48.41 110 VAL A C 1
ATOM 881 O O . VAL A 1 110 ? -10.379 -9.150 -13.798 1.00 48.41 110 VAL A O 1
ATOM 884 N N . SER A 1 111 ? -11.793 -7.533 -13.201 1.00 49.75 111 SER A N 1
ATOM 885 C CA . SER A 1 111 ? -11.956 -8.030 -11.826 1.00 49.75 111 SER A CA 1
ATOM 886 C C . SER A 1 111 ? -12.637 -9.402 -11.703 1.00 49.75 111 SER A C 1
ATOM 888 O O . SER A 1 111 ? -12.737 -9.901 -10.587 1.00 49.75 111 SER A O 1
ATOM 890 N N . VAL A 1 112 ? -13.135 -9.985 -12.801 1.00 45.09 112 VAL A N 1
ATOM 891 C CA . VAL A 1 112 ? -13.878 -11.260 -12.809 1.00 45.09 112 VAL A CA 1
ATOM 892 C C . VAL A 1 112 ? -13.009 -12.451 -13.249 1.00 45.09 112 VAL A C 1
ATOM 894 O O . VAL A 1 112 ? -13.338 -13.586 -12.914 1.00 45.09 112 VAL A O 1
ATOM 897 N N . ASP A 1 113 ? -11.873 -12.222 -13.917 1.00 38.88 113 ASP A N 1
ATOM 898 C CA . ASP A 1 113 ? -11.107 -13.286 -14.587 1.00 38.88 113 ASP A CA 1
ATOM 899 C C . ASP A 1 113 ? -9.710 -13.508 -13.975 1.00 38.88 113 ASP A C 1
ATOM 901 O O . ASP A 1 113 ? -8.673 -13.391 -14.621 1.00 38.88 113 ASP A O 1
ATOM 905 N N . SER A 1 114 ? -9.660 -13.779 -12.667 1.00 46.00 114 SER A N 1
ATOM 906 C CA . SER A 1 114 ? -8.406 -13.987 -11.920 1.00 46.00 114 SER A CA 1
ATOM 907 C C . SER A 1 114 ? -7.895 -15.436 -11.922 1.00 46.00 114 SER A C 1
ATOM 909 O O . SER A 1 114 ? -7.002 -15.769 -11.143 1.00 46.00 114 SER A O 1
ATOM 911 N N . ARG A 1 115 ? -8.446 -16.319 -12.765 1.00 42.78 115 ARG A N 1
ATOM 912 C CA . ARG A 1 115 ? -8.239 -17.776 -12.670 1.00 42.78 115 ARG A CA 1
ATOM 913 C C . ARG A 1 115 ? -7.540 -18.412 -13.878 1.00 42.78 115 ARG A C 1
ATOM 915 O O . ARG A 1 115 ? -7.900 -19.521 -14.234 1.00 42.78 115 ARG A O 1
ATOM 922 N N . ASN A 1 116 ? -6.539 -17.775 -14.493 1.00 41.28 116 ASN A N 1
ATOM 923 C CA . ASN A 1 116 ? -5.441 -18.493 -15.176 1.00 41.28 116 ASN A CA 1
ATOM 924 C C . ASN A 1 116 ? -4.417 -17.539 -15.819 1.00 41.28 116 ASN A C 1
ATOM 926 O O . ASN A 1 116 ? -4.651 -17.028 -16.908 1.00 41.28 116 ASN A O 1
ATOM 930 N N . SER A 1 117 ? -3.230 -17.388 -15.229 1.00 41.31 117 SER A N 1
ATOM 931 C CA . SER A 1 117 ? -1.985 -17.325 -16.011 1.00 41.31 117 SER A CA 1
ATOM 932 C C . SER A 1 117 ? -0.803 -17.718 -15.115 1.00 41.31 117 SER A C 1
ATOM 934 O O . SER A 1 117 ? -0.658 -17.247 -13.989 1.00 41.31 117 SER A O 1
ATOM 936 N N . ARG A 1 118 ? 0.009 -18.677 -15.577 1.00 40.44 118 ARG A N 1
ATOM 937 C CA . ARG A 1 118 ? 1.154 -19.255 -14.843 1.00 40.44 118 ARG A CA 1
ATOM 938 C C . ARG A 1 118 ? 2.473 -18.494 -15.058 1.00 40.44 118 ARG A C 1
ATOM 940 O O . ARG A 1 118 ? 3.519 -18.983 -14.646 1.00 40.44 118 ARG A O 1
ATOM 947 N N . ALA A 1 119 ? 2.443 -17.307 -15.661 1.00 45.47 119 ALA A N 1
ATOM 948 C CA . ALA A 1 119 ? 3.592 -16.407 -15.712 1.00 45.47 119 ALA A CA 1
ATOM 949 C C . ALA A 1 119 ? 3.404 -15.329 -14.639 1.00 45.47 119 ALA A C 1
ATOM 951 O O . ALA A 1 119 ? 2.381 -14.646 -14.626 1.00 45.47 119 ALA A O 1
ATOM 952 N N . LYS A 1 120 ? 4.359 -15.182 -13.714 1.00 56.59 120 LYS A N 1
ATOM 953 C CA . LYS A 1 120 ? 4.329 -14.081 -12.743 1.00 56.59 120 LYS A CA 1
ATOM 954 C C . LYS A 1 120 ? 4.717 -12.782 -13.457 1.00 56.59 120 LYS A C 1
ATOM 956 O O . LYS A 1 120 ? 5.844 -12.333 -13.314 1.00 56.59 120 LYS A O 1
ATOM 961 N N . GLU A 1 121 ? 3.788 -12.192 -14.211 1.00 72.00 121 GLU A N 1
ATOM 962 C CA . GLU A 1 121 ? 3.982 -10.892 -14.888 1.00 72.00 121 GLU A CA 1
ATOM 963 C C . GLU A 1 121 ? 4.242 -9.750 -13.874 1.00 72.00 121 GLU A C 1
ATOM 965 O O . GLU A 1 121 ? 4.677 -8.664 -14.234 1.00 72.00 121 GLU A O 1
ATOM 970 N N . ALA A 1 122 ? 3.981 -9.985 -12.583 1.00 84.94 122 ALA A N 1
ATOM 971 C CA . ALA A 1 122 ? 4.298 -9.082 -11.487 1.00 84.94 122 ALA A CA 1
ATOM 972 C C . ALA A 1 122 ? 4.723 -9.877 -10.244 1.00 84.94 122 ALA A C 1
ATOM 974 O O . ALA A 1 122 ? 4.053 -10.844 -9.875 1.00 84.94 122 ALA A O 1
ATOM 975 N N . LEU A 1 123 ? 5.814 -9.465 -9.591 1.00 88.25 123 LEU A N 1
ATOM 976 C CA . LEU A 1 123 ? 6.363 -10.142 -8.414 1.00 88.25 123 LEU A CA 1
ATOM 977 C C . LEU A 1 123 ? 6.964 -9.139 -7.426 1.00 88.25 123 LEU A C 1
ATOM 979 O O . LEU A 1 123 ? 7.759 -8.283 -7.811 1.00 88.25 123 LEU A O 1
ATOM 983 N N . VAL A 1 124 ? 6.661 -9.315 -6.140 1.00 90.19 124 VAL A N 1
ATOM 984 C CA . VAL A 1 124 ? 7.428 -8.719 -5.039 1.00 90.19 124 VAL A CA 1
ATOM 985 C C . VAL A 1 124 ? 8.351 -9.784 -4.448 1.00 90.19 124 VAL A C 1
ATOM 987 O O . VAL A 1 124 ? 7.912 -10.869 -4.070 1.00 90.19 124 VAL A O 1
ATOM 990 N N . THR A 1 125 ? 9.650 -9.492 -4.363 1.00 89.81 125 THR A N 1
ATOM 991 C CA . THR A 1 125 ? 10.657 -10.440 -3.865 1.00 89.81 125 THR A CA 1
ATOM 992 C C . THR A 1 125 ? 11.525 -9.831 -2.771 1.00 89.81 125 THR A C 1
ATOM 994 O O . THR A 1 125 ? 11.751 -8.624 -2.735 1.00 89.81 125 THR A O 1
ATOM 997 N N . ARG A 1 126 ? 12.021 -10.695 -1.879 1.00 88.88 126 ARG A N 1
ATOM 998 C CA . ARG A 1 126 ? 13.078 -10.372 -0.906 1.00 88.88 126 ARG A CA 1
ATOM 999 C C . ARG A 1 126 ? 14.478 -10.709 -1.418 1.00 88.88 126 ARG A C 1
ATOM 1001 O O . ARG A 1 126 ? 15.456 -10.407 -0.746 1.00 88.88 126 ARG A O 1
ATOM 1008 N N . GLN A 1 127 ? 14.569 -11.368 -2.571 1.00 9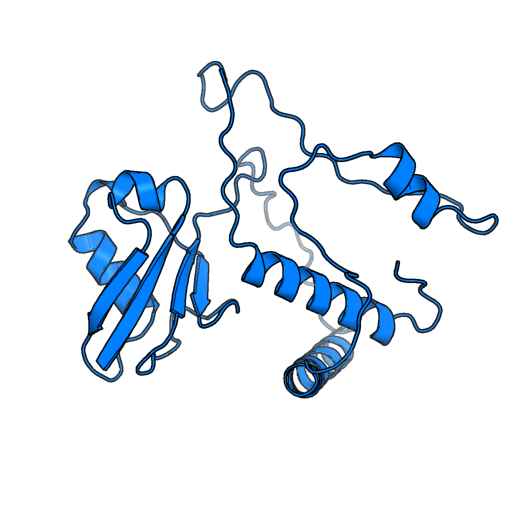0.69 127 GLN A N 1
ATOM 1009 C CA . GLN A 1 127 ? 15.846 -11.675 -3.201 1.00 90.69 127 GLN A CA 1
ATOM 1010 C C . GLN A 1 127 ? 16.437 -10.414 -3.843 1.00 90.69 127 GLN A C 1
ATOM 1012 O O . GLN A 1 127 ? 15.670 -9.578 -4.331 1.00 90.69 127 GLN A O 1
ATOM 1017 N N . PRO A 1 128 ? 17.775 -10.279 -3.890 1.00 90.12 128 PRO A N 1
ATOM 1018 C CA . PRO A 1 128 ? 18.423 -9.185 -4.601 1.00 90.12 128 PRO A CA 1
ATOM 1019 C C . PRO A 1 128 ? 17.929 -9.070 -6.048 1.00 90.12 128 PRO A C 1
ATOM 1021 O O . PRO A 1 128 ? 17.823 -10.066 -6.768 1.00 90.12 128 PRO A O 1
ATOM 1024 N N . LEU A 1 129 ? 17.632 -7.845 -6.481 1.00 89.62 129 LEU A N 1
ATOM 1025 C CA . LEU A 1 129 ? 17.195 -7.573 -7.848 1.00 89.62 129 LEU A CA 1
ATOM 1026 C C . LEU A 1 129 ? 18.402 -7.548 -8.792 1.00 89.62 129 LEU A C 1
ATOM 1028 O O . LEU A 1 129 ? 19.362 -6.815 -8.564 1.00 89.62 129 LEU A O 1
ATOM 1032 N N . ASN A 1 130 ? 18.332 -8.306 -9.888 1.00 91.38 130 ASN A N 1
ATOM 1033 C CA . ASN A 1 130 ? 19.329 -8.261 -10.955 1.00 91.38 130 ASN A CA 1
ATOM 1034 C C . ASN A 1 130 ? 18.849 -7.329 -12.077 1.00 91.38 130 ASN A C 1
ATOM 1036 O O . ASN A 1 130 ? 18.106 -7.741 -12.968 1.00 91.38 130 ASN A O 1
ATOM 1040 N N . LEU A 1 131 ? 19.284 -6.068 -12.030 1.00 90.94 131 LEU A N 1
ATOM 1041 C CA . LEU A 1 131 ? 18.874 -5.045 -12.995 1.00 90.94 131 LEU A CA 1
ATOM 1042 C C . LEU A 1 131 ? 19.249 -5.410 -14.440 1.00 90.94 131 LEU A C 1
ATOM 1044 O O . LEU A 1 131 ? 18.434 -5.230 -15.340 1.00 90.94 131 LEU A O 1
ATOM 1048 N N . ALA A 1 132 ? 20.443 -5.963 -14.664 1.00 93.00 132 ALA A N 1
ATOM 1049 C CA . ALA A 1 132 ? 20.888 -6.356 -16.001 1.00 93.00 132 ALA A CA 1
ATOM 1050 C C . ALA A 1 132 ? 19.992 -7.454 -16.598 1.00 93.00 132 ALA A C 1
ATOM 1052 O O . ALA A 1 132 ? 19.630 -7.395 -17.772 1.00 93.00 132 ALA A O 1
ATOM 1053 N N . ALA A 1 133 ? 19.577 -8.425 -15.778 1.00 91.12 133 ALA A N 1
ATOM 1054 C CA . ALA A 1 133 ? 18.640 -9.459 -16.204 1.00 91.12 133 ALA A CA 1
ATOM 1055 C C . ALA A 1 133 ? 17.261 -8.880 -16.561 1.00 91.12 133 ALA A C 1
ATOM 1057 O O . ALA A 1 133 ? 16.673 -9.312 -17.549 1.00 91.12 133 ALA A O 1
ATOM 1058 N N . LEU A 1 134 ? 16.765 -7.895 -15.802 1.00 90.19 134 LEU A N 1
ATOM 1059 C CA . LEU A 1 134 ? 15.487 -7.226 -16.080 1.00 90.19 134 LEU A CA 1
ATOM 1060 C C . LEU A 1 134 ? 15.537 -6.388 -17.366 1.00 90.19 134 LEU A C 1
ATOM 1062 O O . LEU A 1 134 ? 14.625 -6.470 -18.181 1.00 90.19 134 LEU A O 1
ATOM 1066 N N . ILE A 1 135 ? 16.619 -5.634 -17.589 1.00 92.81 135 ILE A N 1
ATOM 1067 C CA . ILE A 1 135 ? 16.832 -4.862 -18.827 1.00 92.81 135 ILE A CA 1
ATOM 1068 C C . ILE A 1 135 ? 16.814 -5.793 -20.045 1.00 92.81 135 ILE A C 1
ATOM 1070 O O . ILE A 1 135 ? 16.095 -5.537 -21.008 1.00 92.81 135 ILE A O 1
ATOM 1074 N N . LYS A 1 136 ? 17.524 -6.925 -19.968 1.00 92.06 136 LYS A N 1
ATOM 1075 C CA . LYS A 1 136 ? 17.596 -7.907 -21.057 1.00 92.06 136 LYS A CA 1
ATOM 1076 C C . LYS A 1 136 ? 16.234 -8.509 -21.434 1.00 92.06 136 LYS A C 1
ATOM 1078 O O . LYS A 1 136 ? 16.056 -8.935 -22.570 1.00 92.06 136 LYS A O 1
ATOM 1083 N N . GLN A 1 137 ? 15.265 -8.561 -20.514 1.00 89.94 137 GLN A N 1
ATOM 1084 C CA . GLN A 1 137 ? 13.921 -9.085 -20.808 1.00 89.94 137 GLN A CA 1
ATOM 1085 C C . GLN A 1 137 ? 13.111 -8.169 -21.735 1.00 89.94 137 GLN A C 1
ATOM 1087 O O . GLN A 1 137 ? 12.260 -8.658 -22.480 1.00 89.94 137 GLN A O 1
ATOM 1092 N N . VAL A 1 138 ? 13.374 -6.859 -21.690 1.00 90.38 138 VAL A N 1
ATOM 1093 C CA . VAL A 1 138 ? 12.656 -5.836 -22.468 1.00 90.38 138 VAL A CA 1
ATOM 1094 C C . VAL A 1 138 ? 13.478 -5.268 -23.626 1.00 90.38 138 VAL A C 1
ATOM 1096 O O . VAL A 1 138 ? 12.957 -4.488 -24.417 1.00 90.38 138 VAL A O 1
ATOM 1099 N N . GLU A 1 139 ? 14.747 -5.654 -23.744 1.00 92.06 139 GLU A N 1
ATOM 1100 C CA . GLU A 1 139 ? 15.630 -5.264 -24.840 1.00 92.06 139 GLU A CA 1
ATOM 1101 C C . GLU A 1 139 ? 15.250 -5.981 -26.145 1.00 92.06 139 GLU A C 1
ATOM 1103 O O . GLU A 1 139 ? 15.057 -7.199 -26.184 1.00 92.06 139 GLU A O 1
ATOM 1108 N N . PHE A 1 140 ? 15.144 -5.226 -27.240 1.00 90.81 140 PHE A N 1
ATOM 1109 C CA . PHE A 1 140 ? 14.978 -5.771 -28.587 1.00 90.81 140 PHE A CA 1
ATOM 1110 C C . PHE A 1 140 ? 15.458 -4.758 -29.641 1.00 90.81 140 PHE A C 1
ATOM 1112 O O . PHE A 1 140 ? 15.466 -3.562 -29.355 1.00 90.81 140 PHE A O 1
ATOM 1119 N N . PRO A 1 141 ? 15.805 -5.185 -30.874 1.00 92.56 141 PRO A N 1
ATOM 1120 C CA . PRO A 1 141 ? 16.409 -4.301 -31.883 1.00 92.56 141 PRO A CA 1
ATOM 1121 C C . PRO A 1 141 ? 15.596 -3.051 -32.257 1.00 92.56 141 PRO A C 1
ATOM 1123 O O . PRO A 1 141 ? 16.160 -2.074 -32.733 1.00 92.56 141 PRO A O 1
ATOM 1126 N N . GLY A 1 142 ? 14.274 -3.074 -32.059 1.00 90.06 142 GLY A N 1
ATOM 1127 C CA . GLY A 1 142 ? 13.390 -1.931 -32.311 1.00 90.06 142 GLY A CA 1
ATOM 1128 C C . GLY A 1 142 ? 13.242 -0.961 -31.132 1.00 90.06 142 GLY A C 1
ATOM 1129 O O . GLY A 1 142 ? 12.559 0.053 -31.269 1.00 90.06 142 GLY A O 1
ATOM 1130 N N . ALA A 1 143 ? 13.837 -1.252 -29.972 1.00 89.38 143 ALA A N 1
ATOM 1131 C CA . ALA A 1 143 ? 13.776 -0.384 -28.804 1.00 89.38 143 ALA A CA 1
ATOM 1132 C C . ALA A 1 143 ? 14.818 0.740 -28.913 1.00 89.38 143 ALA A C 1
ATOM 1134 O O . ALA A 1 143 ? 16.013 0.505 -28.774 1.00 89.38 143 ALA A O 1
ATOM 1135 N N . GLY A 1 144 ? 14.367 1.982 -29.113 1.00 92.50 144 GLY A N 1
ATOM 1136 C CA . GLY A 1 144 ? 15.260 3.151 -29.146 1.00 92.50 144 GLY A CA 1
ATOM 1137 C C . GLY A 1 144 ? 15.779 3.594 -27.770 1.00 92.50 144 GLY A C 1
ATOM 1138 O O . GLY A 1 144 ? 16.735 4.360 -27.694 1.00 92.50 144 GLY A O 1
ATOM 1139 N N . ALA A 1 145 ? 15.145 3.143 -26.684 1.00 94.62 145 ALA A N 1
ATOM 1140 C CA . ALA A 1 145 ? 15.558 3.415 -25.311 1.00 94.62 145 ALA A CA 1
ATOM 1141 C C . ALA A 1 145 ? 14.935 2.402 -24.342 1.00 94.62 145 ALA A C 1
ATOM 1143 O O . ALA A 1 145 ? 13.852 1.871 -24.595 1.00 94.62 145 ALA A O 1
ATOM 1144 N N . ILE A 1 146 ? 15.586 2.206 -23.195 1.00 94.06 146 ILE A N 1
ATOM 1145 C CA . ILE A 1 146 ? 15.053 1.464 -22.048 1.00 94.06 146 ILE A CA 1
ATOM 1146 C C . ILE A 1 146 ? 14.986 2.425 -20.863 1.00 94.06 146 ILE A C 1
ATOM 1148 O O . ILE A 1 146 ? 15.944 3.142 -20.580 1.00 94.06 146 ILE A O 1
ATOM 1152 N N . VAL A 1 147 ? 13.847 2.445 -20.170 1.00 94.06 147 VAL A N 1
ATOM 1153 C CA . VAL A 1 147 ? 13.627 3.303 -19.000 1.00 94.06 147 VAL A CA 1
ATOM 1154 C C . VAL A 1 147 ? 13.470 2.432 -17.764 1.00 94.06 147 VAL A C 1
ATOM 1156 O O . VAL A 1 147 ? 12.556 1.617 -17.679 1.00 94.06 147 VAL A O 1
ATOM 1159 N N . THR A 1 148 ? 14.343 2.643 -16.782 1.00 91.75 148 THR A N 1
ATOM 1160 C CA . THR A 1 148 ? 14.304 1.961 -15.485 1.00 91.75 148 THR A CA 1
ATOM 1161 C C . THR A 1 148 ? 14.142 2.976 -14.363 1.00 91.75 148 THR A C 1
ATOM 1163 O O . THR A 1 148 ? 14.814 4.007 -14.362 1.00 91.75 148 THR A O 1
ATOM 1166 N N . PHE A 1 149 ? 13.305 2.669 -13.374 1.00 89.44 149 PHE A N 1
ATOM 1167 C CA . PHE A 1 149 ? 13.224 3.433 -12.131 1.00 89.44 149 PHE A CA 1
ATOM 1168 C C . PHE A 1 149 ? 13.916 2.654 -11.010 1.00 89.44 149 PHE A C 1
ATOM 1170 O O . PHE A 1 149 ? 13.551 1.512 -10.741 1.00 89.44 149 PHE A O 1
ATOM 1177 N N . SER A 1 150 ? 14.901 3.272 -10.358 1.00 87.12 150 SER A N 1
ATOM 1178 C CA . SER A 1 150 ? 15.621 2.694 -9.221 1.00 87.12 150 SER A CA 1
ATOM 1179 C C . SER A 1 150 ? 15.597 3.667 -8.046 1.00 87.12 150 SER A C 1
ATOM 1181 O O . SER A 1 150 ? 15.910 4.848 -8.204 1.00 87.12 150 SER A O 1
ATOM 1183 N N . GLY A 1 151 ? 15.195 3.177 -6.874 1.00 81.50 151 GLY A N 1
ATOM 1184 C CA . GLY A 1 151 ? 15.214 3.945 -5.634 1.00 81.50 151 GLY A CA 1
ATOM 1185 C C . GLY A 1 151 ? 16.557 3.782 -4.932 1.00 81.50 151 GLY A C 1
ATOM 1186 O O . GLY A 1 151 ? 16.878 2.686 -4.483 1.00 81.50 151 GLY A O 1
ATOM 1187 N N . VAL A 1 152 ? 17.326 4.866 -4.816 1.00 84.38 152 VAL A N 1
ATOM 1188 C CA . VAL A 1 152 ? 18.587 4.895 -4.059 1.00 84.38 152 VAL A CA 1
ATOM 1189 C C . VAL A 1 152 ? 18.386 5.699 -2.778 1.00 84.38 152 VAL A C 1
ATOM 1191 O O . VAL A 1 152 ? 17.753 6.759 -2.790 1.00 84.38 152 VAL A O 1
ATOM 1194 N N . VAL A 1 153 ? 18.905 5.178 -1.668 1.00 84.19 153 VAL A N 1
ATOM 1195 C CA . VAL A 1 153 ? 18.812 5.816 -0.352 1.00 84.19 153 VAL A CA 1
ATOM 1196 C C . VAL A 1 153 ? 19.752 7.016 -0.295 1.00 84.19 153 VAL A C 1
ATOM 1198 O O . VAL A 1 153 ? 20.909 6.921 -0.696 1.00 84.19 153 VAL A O 1
ATOM 1201 N N . ARG A 1 154 ? 19.247 8.152 0.193 1.00 86.06 154 ARG A N 1
ATOM 1202 C CA . ARG A 1 154 ? 20.070 9.329 0.498 1.00 86.06 154 ARG A CA 1
ATOM 1203 C C . ARG A 1 154 ? 20.672 9.170 1.890 1.00 86.06 154 ARG A C 1
ATOM 1205 O O . ARG A 1 154 ? 20.002 8.654 2.776 1.00 86.06 154 ARG A O 1
ATOM 1212 N N . ASP A 1 155 ? 21.877 9.683 2.084 1.00 89.19 155 ASP A N 1
ATOM 1213 C CA . ASP A 1 155 ? 22.600 9.669 3.363 1.00 89.19 155 ASP A CA 1
ATOM 1214 C C . ASP A 1 155 ? 22.032 10.648 4.414 1.00 89.19 155 ASP A C 1
ATOM 1216 O O . ASP A 1 155 ? 22.405 10.584 5.584 1.00 89.19 155 ASP A O 1
ATOM 1220 N N . HIS A 1 156 ? 21.093 11.526 4.038 1.00 88.06 156 HIS A N 1
ATOM 1221 C CA . HIS A 1 156 ? 20.429 12.465 4.946 1.00 88.06 156 HIS A CA 1
ATOM 1222 C C . HIS A 1 156 ? 18.933 12.654 4.639 1.00 88.06 156 HIS A C 1
ATOM 1224 O O . HIS A 1 156 ? 18.499 12.693 3.483 1.00 88.06 156 HIS A O 1
ATOM 1230 N N . ALA A 1 157 ? 18.129 12.836 5.690 1.00 81.94 157 ALA A N 1
ATOM 1231 C CA . ALA A 1 157 ? 16.710 13.180 5.613 1.00 81.94 157 ALA A CA 1
ATOM 1232 C C . ALA A 1 157 ? 16.268 13.968 6.857 1.00 81.94 157 ALA A C 1
ATOM 1234 O O . ALA A 1 157 ? 16.628 13.628 7.980 1.00 81.94 157 ALA A O 1
ATOM 1235 N N . HIS A 1 158 ? 15.467 15.025 6.673 1.00 79.31 158 HIS A N 1
ATOM 1236 C CA . HIS A 1 158 ? 14.921 15.839 7.775 1.00 79.31 158 HIS A CA 1
ATOM 1237 C C . HIS A 1 158 ? 15.975 16.320 8.798 1.00 79.31 158 HIS A C 1
ATOM 1239 O O . HIS A 1 158 ? 15.722 16.321 10.001 1.00 79.31 158 HIS A O 1
ATOM 1245 N N . GLY A 1 159 ? 17.164 16.713 8.323 1.00 86.56 159 GLY A N 1
ATOM 1246 C CA . GLY A 1 159 ? 18.262 17.185 9.177 1.00 86.56 159 GLY A CA 1
ATOM 1247 C C . GLY A 1 159 ? 18.968 16.088 9.981 1.00 86.56 159 GLY A C 1
ATOM 1248 O O . GLY A 1 159 ? 19.730 16.404 10.888 1.00 86.56 159 GLY A O 1
ATOM 1249 N N . LYS A 1 160 ? 18.713 14.812 9.672 1.00 85.38 160 LYS A N 1
ATOM 1250 C CA . LYS A 1 160 ? 19.344 13.651 10.308 1.00 85.38 160 LYS A CA 1
ATOM 1251 C C . LYS A 1 160 ? 20.080 12.810 9.271 1.00 85.38 160 LYS A C 1
ATOM 1253 O O . LYS A 1 160 ? 19.636 12.718 8.126 1.00 85.38 160 LYS A O 1
ATOM 1258 N N . THR A 1 161 ? 21.169 12.176 9.689 1.00 91.81 161 THR A N 1
ATOM 1259 C CA . THR A 1 161 ? 21.848 11.138 8.906 1.00 91.81 161 THR A CA 1
ATOM 1260 C C . THR A 1 161 ? 20.973 9.888 8.837 1.00 91.81 161 THR A C 1
ATOM 1262 O O . THR A 1 161 ? 20.323 9.528 9.821 1.00 91.81 161 THR A O 1
ATOM 1265 N N . VAL A 1 162 ? 20.937 9.244 7.673 1.00 89.56 162 VAL A N 1
ATOM 1266 C CA . VAL A 1 162 ? 20.231 7.977 7.457 1.00 89.56 162 VAL A CA 1
ATOM 1267 C C . VAL A 1 162 ? 21.223 6.833 7.629 1.00 89.56 162 VAL A C 1
ATOM 1269 O O . VAL A 1 162 ? 22.174 6.730 6.863 1.00 89.56 162 VAL A O 1
ATOM 1272 N N . ASP A 1 163 ? 20.990 5.983 8.627 1.00 88.69 163 ASP A N 1
ATOM 1273 C CA . ASP A 1 163 ? 21.786 4.773 8.868 1.00 88.69 163 ASP A CA 1
ATOM 1274 C C . ASP A 1 163 ? 21.312 3.607 7.981 1.00 88.69 163 ASP A C 1
ATOM 1276 O O . ASP A 1 163 ? 22.075 3.054 7.193 1.00 88.69 163 ASP A O 1
ATOM 1280 N N . HIS A 1 164 ? 20.013 3.292 8.026 1.00 86.00 164 HIS A N 1
ATOM 1281 C CA . HIS A 1 164 ? 19.388 2.278 7.176 1.00 86.00 164 HIS A CA 1
ATOM 1282 C C . HIS A 1 164 ? 17.921 2.618 6.863 1.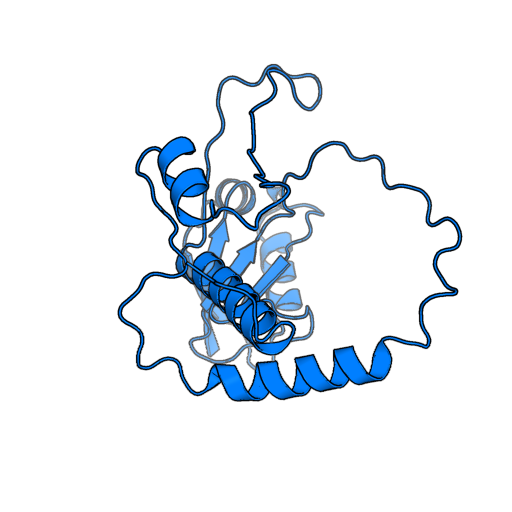00 86.00 164 HIS A C 1
ATOM 1284 O O . HIS A 1 164 ? 17.316 3.493 7.486 1.00 86.00 164 HIS A O 1
ATOM 1290 N N . LEU A 1 165 ? 17.343 1.914 5.882 1.00 83.31 165 LEU A N 1
ATOM 1291 C CA . LEU A 1 165 ? 15.905 1.914 5.609 1.00 83.31 165 LEU A CA 1
ATOM 1292 C C . LEU A 1 165 ? 15.337 0.513 5.801 1.00 83.31 165 LEU A C 1
ATOM 1294 O O . LEU A 1 165 ? 15.863 -0.456 5.255 1.00 83.31 165 LEU A O 1
ATOM 1298 N N . GLU A 1 166 ? 14.201 0.432 6.483 1.00 81.12 166 GLU A N 1
ATOM 1299 C CA . GLU A 1 166 ? 13.367 -0.762 6.481 1.00 81.12 166 GLU A CA 1
ATOM 1300 C C . GLU A 1 166 ? 12.248 -0.620 5.448 1.00 81.12 166 GLU A C 1
ATOM 1302 O O . GLU A 1 166 ? 11.490 0.353 5.444 1.00 81.12 166 GLU A O 1
ATOM 1307 N N . TYR A 1 167 ? 12.133 -1.614 4.568 1.00 81.38 167 TYR A N 1
ATOM 1308 C CA . TYR A 1 167 ? 11.046 -1.691 3.601 1.00 81.38 167 TYR A CA 1
ATOM 1309 C C . TYR A 1 167 ? 9.964 -2.639 4.101 1.00 81.38 167 TYR A C 1
ATOM 1311 O O . TYR A 1 167 ? 10.209 -3.816 4.370 1.00 81.38 167 TYR A O 1
ATOM 1319 N N . GLU A 1 168 ? 8.735 -2.138 4.141 1.00 83.81 168 GLU A N 1
ATOM 1320 C CA . GLU A 1 168 ? 7.546 -2.955 4.322 1.00 83.81 168 GLU A CA 1
ATOM 1321 C C . GLU A 1 168 ? 6.658 -2.840 3.086 1.00 83.81 168 GLU A C 1
ATOM 1323 O O . GLU A 1 168 ? 6.421 -1.752 2.563 1.00 83.81 168 GLU A O 1
ATOM 1328 N N . ALA A 1 169 ? 6.173 -3.985 2.615 1.00 83.69 169 ALA A N 1
ATOM 1329 C CA . ALA A 1 169 ? 5.262 -4.072 1.489 1.00 83.69 169 ALA A CA 1
ATOM 1330 C C . ALA A 1 169 ? 3.980 -4.783 1.915 1.00 83.69 169 ALA A C 1
ATOM 1332 O O . ALA A 1 169 ? 3.973 -5.573 2.860 1.00 83.69 169 ALA A O 1
ATOM 1333 N N . TYR A 1 170 ? 2.923 -4.538 1.148 1.00 88.00 170 TYR A N 1
ATOM 1334 C CA . TYR A 1 170 ? 1.717 -5.352 1.113 1.00 88.00 170 TYR A CA 1
ATOM 1335 C C . TYR A 1 170 ? 1.731 -6.117 -0.220 1.00 88.00 170 TYR A C 1
ATOM 1337 O O . TYR A 1 170 ? 1.207 -5.599 -1.212 1.00 88.00 170 TYR A O 1
ATOM 1345 N N . PRO A 1 171 ? 2.426 -7.272 -0.297 1.00 88.62 171 PRO A N 1
ATOM 1346 C CA . PRO A 1 171 ? 2.781 -7.895 -1.571 1.00 88.62 171 PRO A CA 1
ATOM 1347 C C . PRO A 1 171 ? 1.568 -8.181 -2.446 1.00 88.62 171 PRO A C 1
ATOM 1349 O O . PRO A 1 171 ? 1.578 -7.855 -3.626 1.00 88.62 171 PRO A O 1
ATOM 1352 N N . GLU A 1 172 ? 0.490 -8.692 -1.858 1.00 87.12 172 GLU A N 1
ATOM 1353 C CA . GLU A 1 172 ? -0.719 -9.079 -2.577 1.00 87.12 172 GLU A CA 1
ATOM 1354 C C . GLU A 1 172 ? -1.371 -7.869 -3.263 1.00 87.12 172 GLU A C 1
ATOM 1356 O O . GLU A 1 172 ? -1.718 -7.926 -4.445 1.00 87.12 172 GLU A O 1
ATOM 1361 N N . MET A 1 173 ? -1.452 -6.737 -2.557 1.00 89.19 173 MET A N 1
ATOM 1362 C CA . MET A 1 173 ? -1.951 -5.480 -3.115 1.00 89.19 173 MET A CA 1
ATOM 1363 C C . MET A 1 173 ? -0.995 -4.885 -4.157 1.00 89.19 173 MET A C 1
ATOM 1365 O O . MET A 1 173 ? -1.446 -4.380 -5.189 1.00 89.19 173 MET A O 1
ATOM 1369 N N . ALA A 1 174 ? 0.316 -4.937 -3.915 1.00 89.75 174 ALA A N 1
ATOM 1370 C CA . ALA A 1 174 ? 1.315 -4.433 -4.854 1.00 89.75 174 ALA A CA 1
ATOM 1371 C C . ALA A 1 174 ? 1.286 -5.223 -6.173 1.00 89.75 174 ALA A C 1
ATOM 1373 O O . ALA A 1 174 ? 1.212 -4.632 -7.249 1.00 89.75 174 ALA A O 1
ATOM 1374 N N . GLU A 1 175 ? 1.254 -6.553 -6.101 1.00 91.06 175 GLU A N 1
ATOM 1375 C CA . GLU A 1 175 ? 1.153 -7.443 -7.259 1.00 91.06 175 GLU A CA 1
ATOM 1376 C C . GLU A 1 175 ? -0.195 -7.317 -7.973 1.00 91.06 175 GLU A C 1
ATOM 1378 O O . GLU A 1 175 ? -0.244 -7.353 -9.202 1.00 91.06 175 GLU A O 1
ATOM 1383 N N . ALA A 1 176 ? -1.300 -7.141 -7.241 1.00 86.75 176 ALA A N 1
ATOM 1384 C CA . ALA A 1 176 ? -2.596 -6.833 -7.847 1.00 86.75 176 ALA A CA 1
ATOM 1385 C C . ALA A 1 176 ? -2.549 -5.513 -8.633 1.00 86.75 176 ALA A C 1
ATOM 1387 O O . ALA A 1 176 ? -2.973 -5.470 -9.786 1.00 86.75 176 ALA A O 1
ATOM 1388 N N . THR A 1 177 ? -1.958 -4.466 -8.053 1.00 88.94 177 THR A N 1
ATOM 1389 C CA . THR A 1 177 ? -1.820 -3.153 -8.703 1.00 88.94 177 THR A CA 1
ATOM 1390 C C . THR A 1 177 ? -0.932 -3.227 -9.947 1.00 88.94 177 THR A C 1
ATOM 1392 O O . THR A 1 177 ? -1.288 -2.687 -10.993 1.00 88.94 177 THR A O 1
ATOM 1395 N N . MET A 1 178 ? 0.199 -3.936 -9.877 1.00 91.12 178 MET A N 1
ATOM 1396 C CA . MET A 1 178 ? 1.069 -4.158 -11.038 1.00 91.12 178 MET A CA 1
ATOM 1397 C C . MET A 1 178 ? 0.335 -4.904 -12.161 1.00 91.12 178 MET A C 1
ATOM 1399 O O . MET A 1 178 ? 0.410 -4.491 -13.316 1.00 91.12 178 MET A O 1
ATOM 1403 N N . ARG A 1 179 ? -0.451 -5.940 -11.835 1.00 88.94 179 ARG A N 1
ATOM 1404 C CA . ARG A 1 179 ? -1.284 -6.651 -12.821 1.00 88.94 179 ARG A CA 1
ATOM 1405 C C . ARG A 1 179 ? -2.354 -5.759 -13.448 1.00 88.94 179 ARG A C 1
ATOM 1407 O O . ARG A 1 179 ? -2.606 -5.878 -14.644 1.00 88.94 179 ARG A O 1
ATOM 1414 N N . GLU A 1 180 ? -2.963 -4.851 -12.686 1.00 88.38 180 GLU A N 1
ATOM 1415 C CA . GLU A 1 180 ? -3.903 -3.869 -13.245 1.00 88.38 180 GLU A CA 1
ATOM 1416 C C . GLU A 1 180 ? -3.222 -2.942 -14.260 1.00 88.38 180 GLU A C 1
ATOM 1418 O O . GLU A 1 180 ? -3.784 -2.693 -15.327 1.00 88.38 180 GLU A O 1
ATOM 1423 N N . ILE A 1 181 ? -2.005 -2.473 -13.964 1.00 90.56 181 ILE A N 1
ATOM 1424 C CA . ILE A 1 181 ? -1.210 -1.648 -14.887 1.00 90.56 181 ILE A CA 1
ATOM 1425 C C . ILE A 1 181 ? -0.879 -2.439 -16.156 1.00 90.56 181 ILE A C 1
ATOM 1427 O O . ILE A 1 181 ? -1.061 -1.932 -17.259 1.00 90.56 181 ILE A O 1
ATOM 1431 N N . ILE A 1 182 ? -0.453 -3.694 -16.017 1.00 90.50 182 ILE A N 1
ATOM 1432 C CA . ILE A 1 182 ? -0.155 -4.586 -17.145 1.00 90.50 182 ILE A CA 1
ATOM 1433 C C . ILE A 1 182 ? -1.388 -4.802 -18.029 1.00 90.50 182 ILE A C 1
ATOM 1435 O O . ILE A 1 182 ? -1.305 -4.685 -19.254 1.00 90.50 182 ILE A O 1
ATOM 1439 N N . ALA A 1 183 ? -2.547 -5.071 -17.424 1.00 88.62 183 ALA A N 1
ATOM 1440 C CA . ALA A 1 183 ? -3.803 -5.220 -18.152 1.00 88.62 183 ALA A CA 1
ATOM 1441 C C . ALA A 1 183 ? -4.190 -3.926 -18.887 1.00 88.62 183 ALA A C 1
ATOM 1443 O O . ALA A 1 183 ? -4.667 -3.970 -20.021 1.00 88.62 183 ALA A O 1
ATOM 1444 N N . GLU A 1 184 ? -3.959 -2.768 -18.266 1.00 90.25 184 GLU A N 1
ATOM 1445 C CA . GLU A 1 184 ? -4.192 -1.466 -18.886 1.00 90.25 184 GLU A CA 1
ATOM 1446 C C . GLU A 1 184 ? -3.248 -1.211 -20.071 1.00 90.25 184 GLU A C 1
ATOM 1448 O O . GLU A 1 184 ? -3.703 -0.721 -21.106 1.00 90.25 184 GLU A O 1
ATOM 1453 N N . ILE A 1 185 ? -1.971 -1.591 -19.958 1.00 91.12 185 ILE A N 1
ATOM 1454 C CA . ILE A 1 185 ? -0.988 -1.489 -21.044 1.00 91.12 185 ILE A CA 1
ATOM 1455 C C . ILE A 1 185 ? -1.436 -2.323 -22.246 1.00 91.12 185 ILE A C 1
ATOM 1457 O O . ILE A 1 185 ? -1.587 -1.773 -23.335 1.00 91.12 185 ILE A O 1
ATOM 1461 N N . LYS A 1 186 ? -1.725 -3.615 -22.033 1.00 88.25 186 LYS A N 1
ATOM 1462 C CA . LYS A 1 186 ? -2.173 -4.549 -23.086 1.00 88.25 186 LYS A CA 1
ATOM 1463 C C . LYS A 1 186 ? -3.433 -4.059 -23.804 1.00 88.25 186 LYS A C 1
ATOM 1465 O O . LYS A 1 186 ? -3.626 -4.315 -24.987 1.00 88.25 186 LYS A O 1
ATOM 1470 N N . LEU A 1 187 ? -4.306 -3.354 -23.086 1.00 88.69 187 LEU A N 1
ATOM 1471 C CA . LEU A 1 187 ? -5.529 -2.798 -23.650 1.00 88.69 187 LEU A CA 1
ATOM 1472 C C . LEU A 1 187 ? -5.276 -1.533 -24.484 1.00 88.69 187 LEU A C 1
ATOM 1474 O O . LEU A 1 187 ? -5.886 -1.361 -25.540 1.00 88.69 187 LEU A O 1
ATOM 1478 N N . ARG A 1 188 ? -4.465 -0.605 -23.969 1.00 93.50 188 ARG A N 1
ATOM 1479 C CA . ARG A 1 188 ? -4.220 0.690 -24.619 1.00 93.50 188 ARG A CA 1
ATOM 1480 C C . ARG A 1 188 ? -3.298 0.557 -25.828 1.00 93.50 188 ARG A C 1
ATOM 1482 O O . ARG A 1 188 ? -3.480 1.287 -26.797 1.00 93.50 188 ARG A O 1
ATOM 1489 N N . TRP A 1 189 ? -2.347 -0.372 -25.772 1.00 93.12 189 TRP A N 1
ATOM 1490 C CA . TRP A 1 189 ? -1.348 -0.599 -26.809 1.00 93.12 189 TRP A CA 1
ATOM 1491 C C . TRP A 1 189 ? -1.311 -2.088 -27.154 1.00 93.12 189 TRP A C 1
ATOM 1493 O O . TRP A 1 189 ? -0.653 -2.870 -26.474 1.00 93.12 189 TRP A O 1
ATOM 1503 N N . SER A 1 190 ? -2.019 -2.476 -28.218 1.00 87.44 190 SER A N 1
ATOM 1504 C CA . SER A 1 190 ? -2.094 -3.871 -28.683 1.00 87.44 190 SER A CA 1
ATOM 1505 C C . SER A 1 190 ? -0.730 -4.468 -29.019 1.00 87.44 190 SER A C 1
ATOM 1507 O O . SER A 1 190 ? -0.525 -5.665 -28.851 1.00 87.44 190 SER A O 1
ATOM 1509 N N . ASP A 1 191 ? 0.198 -3.619 -29.457 1.00 87.81 191 ASP A N 1
ATOM 1510 C CA . ASP A 1 191 ? 1.528 -4.026 -29.908 1.00 87.81 191 ASP A CA 1
ATOM 1511 C C . ASP A 1 191 ? 2.552 -3.995 -28.759 1.00 87.81 191 ASP A C 1
ATOM 1513 O O . ASP A 1 191 ? 3.727 -4.312 -28.950 1.00 87.81 191 ASP A O 1
ATOM 1517 N N . ALA A 1 192 ? 2.130 -3.604 -27.547 1.00 87.00 192 ALA A N 1
ATOM 1518 C CA . ALA A 1 192 ? 3.003 -3.598 -26.385 1.00 87.00 192 ALA A CA 1
ATOM 1519 C C . ALA A 1 192 ? 3.294 -5.030 -25.931 1.00 87.00 192 ALA A C 1
ATOM 1521 O O . ALA A 1 192 ? 2.411 -5.773 -25.495 1.00 87.00 192 ALA A O 1
ATOM 1522 N N . ARG A 1 193 ? 4.575 -5.393 -25.961 1.00 83.00 193 ARG A N 1
ATOM 1523 C CA . ARG A 1 193 ? 5.064 -6.608 -25.320 1.00 83.00 193 ARG A CA 1
ATOM 1524 C C . ARG A 1 193 ? 5.172 -6.370 -23.816 1.00 83.00 193 ARG A C 1
ATOM 1526 O O . ARG A 1 193 ? 5.888 -5.473 -23.382 1.00 83.00 193 ARG A O 1
ATOM 1533 N N . VAL A 1 194 ? 4.495 -7.204 -23.035 1.00 83.38 194 VAL A N 1
ATOM 1534 C CA . VAL A 1 194 ? 4.653 -7.259 -21.578 1.00 83.38 194 VAL A CA 1
ATOM 1535 C C . VAL A 1 194 ? 5.331 -8.575 -21.219 1.00 83.38 194 VAL A C 1
ATOM 1537 O O . VAL A 1 194 ? 4.954 -9.617 -21.759 1.00 83.38 194 VAL A O 1
ATOM 1540 N N . VAL A 1 195 ? 6.345 -8.503 -20.359 1.00 72.50 195 VAL A N 1
ATOM 1541 C CA . VAL A 1 195 ? 7.173 -9.625 -19.895 1.00 72.50 195 VAL A CA 1
ATOM 1542 C C . VAL A 1 195 ? 7.167 -9.698 -18.379 1.00 72.50 195 VAL A C 1
ATOM 1544 O O . VAL A 1 195 ? 7.050 -8.620 -17.756 1.00 72.50 195 VAL A O 1
#

Foldseek 3Di:
DKEKEAEDDPRCVQQVDGIDIDDDDFQDFPLNVVVVSCVVGVSCPPFDWFKDWPLHTDDRNDGDDPHIYIYTHGDDCDDDPDDPPPDDPVPVPPPCPVVVVVLVVVVVVVVVPPPDDPDLLDFDDPDDDDVVVVQVVQDDPPDPDDDDDDDDDDQDDPRDGDPDDDDDDPGVSRSVVSVSVVVVCCVVDVPDDRD

Radius of gyration: 20.24 Å; chains: 1; bounding box: 45×46×53 Å

Secondary structure (DSSP, 8-state):
-EEEEEE-THHHHHH--SEEEEE--TT-BHHHHHHHHHHH-GGGTTPPPEEEETTEEE-TTPBP-TT-EEEEEPPP--S---PPP--S-GGG-SSSHHHHHHHHHHHHHHTT--S---S-SS---SSPP-HHHHHHHH--TT-S----------SEETTEE---------HHHHHHHHHHHHHHHHHH-TT----